Protein AF-0000000079173827 (afdb_homodimer)

Sequence (294 aa):
MGKKLAVVGPWGNNSDGENWSFKAEGKITKIFISHGDIIDSIGFASQDDDGNLLHSNRFGGYGGDPSEVNIDLDVEELNGISGTIGYFDSQMVVTSLSFSTDVNKFGPFGRENGTHFSLPISKGSFAGFYGRSGDYLHAIGVYIKPAMGKKLAVVGPWGNNSDGENWSFKAEGKITKIFISHGDIIDSIGFASQDDDGNLLHSNRFGGYGGDPSEVNIDLDVEELNGISGTIGYFDSQMVVTSLSFSTDVNKFGPFGRENGTHFSLPISKGSFAGFYGRSGDYLHAIGVYIKPA

Secondary structure (DSSP, 8-state):
-----EEEEEEE-SSSSEEEEEE-SSEEEEEEEEESSSEEEEEEEEE-TT--EEEPPPEE-S-SEEEEEE--TTT--EEEEEEEEEEETTEEEEEEEEEEESS-EEEEEE---SEEEEEEEEESEEEEEEEEESSSEEEEEEEEE--/-----EEEEEEE-SSSSEEEEEE-SSEEEEEEEEESSSEEEEEEEEE-TT--EEEPPPEE-S-SEEEEEE--TTT--EEEEEEEEEEETTEEEEEEEEEEESS-EEEEEE---SEEEEEEEEESEEEEEEEEESSSEEEEEEEEE--

pLDDT: mean 96.54, std 7.37, range [33.47, 98.94]

Radius of gyration: 19.17 Å; Cα contacts (8 Å, |Δi|>4): 930; chains: 2; bounding box: 44×50×39 Å

Structure (mmCIF, N/CA/C/O backbone):
data_AF-0000000079173827-model_v1
#
loop_
_entity.id
_entity.type
_entity.pdbx_description
1 polymer 'Jacalin-type lectin domain-containing protein'
#
loop_
_atom_site.group_PDB
_atom_site.id
_atom_site.type_symbol
_atom_site.label_atom_id
_atom_site.label_alt_id
_atom_site.label_comp_id
_atom_site.label_asym_id
_atom_site.label_entity_id
_atom_site.label_seq_id
_atom_site.pdbx_PDB_ins_code
_atom_site.Cartn_x
_atom_site.Cartn_y
_atom_site.Cartn_z
_atom_site.occupancy
_atom_site.B_iso_or_equiv
_atom_site.auth_seq_id
_atom_site.auth_comp_id
_atom_site.auth_asym_id
_atom_site.auth_atom_id
_atom_site.pdbx_PDB_model_num
ATOM 1 N N . MET A 1 1 ? -25.422 6 3.707 1 33.75 1 MET A N 1
ATOM 2 C CA . MET A 1 1 ? -24.719 4.848 4.254 1 33.75 1 MET A CA 1
ATOM 3 C C . MET A 1 1 ? -23.203 5.027 4.133 1 33.75 1 MET A C 1
ATOM 5 O O . MET A 1 1 ? -22.703 5.418 3.074 1 33.75 1 MET A O 1
ATOM 9 N N . GLY A 1 2 ? -22.453 5.332 5.156 1 47.59 2 GLY A N 1
ATOM 10 C CA . GLY A 1 2 ? -21.125 5.934 5.109 1 47.59 2 GLY A CA 1
ATOM 11 C C . GLY A 1 2 ? -20.172 5.199 4.191 1 47.59 2 GLY A C 1
ATOM 12 O O . GLY A 1 2 ? -20.234 3.975 4.062 1 47.59 2 GLY A O 1
ATOM 13 N N . LYS A 1 3 ? -19.578 5.645 3.234 1 66.19 3 LYS A N 1
ATOM 14 C CA . LYS A 1 3 ? -18.75 5.055 2.178 1 66.19 3 LYS A CA 1
ATOM 15 C C . LYS A 1 3 ? -17.656 4.168 2.762 1 66.19 3 LYS A C 1
ATOM 17 O O . LYS A 1 3 ? -16.922 4.59 3.664 1 66.19 3 LYS A O 1
ATOM 22 N N . LYS A 1 4 ? -17.703 2.848 2.566 1 90.44 4 LYS A N 1
ATOM 23 C CA . LYS A 1 4 ? -16.719 1.89 3.055 1 90.44 4 LYS A CA 1
ATOM 24 C C . LYS A 1 4 ? -15.336 2.184 2.479 1 90.44 4 LYS A C 1
ATOM 26 O O . LYS A 1 4 ? -15.203 2.451 1.282 1 90.44 4 LYS A O 1
ATOM 31 N N . LEU A 1 5 ? -14.352 2.486 3.359 1 96.94 5 LEU A N 1
ATOM 32 C CA . LEU A 1 5 ? -12.977 2.783 2.965 1 96.94 5 LEU A CA 1
ATOM 33 C C . LEU A 1 5 ? -12.039 1.659 3.389 1 96.94 5 LEU A C 1
ATOM 35 O O . LEU A 1 5 ? -12.312 0.946 4.355 1 96.94 5 LEU A O 1
ATOM 39 N N . ALA A 1 6 ? -11.078 1.425 2.633 1 97.62 6 ALA A N 1
ATOM 40 C CA . ALA A 1 6 ? -9.93 0.662 3.117 1 97.62 6 ALA A CA 1
ATOM 41 C C . ALA A 1 6 ? -8.906 1.575 3.797 1 97.62 6 ALA A C 1
ATOM 43 O O . ALA A 1 6 ? -8.664 2.693 3.338 1 97.62 6 ALA A O 1
ATOM 44 N N . VAL A 1 7 ? -8.344 1.09 4.852 1 98.44 7 VAL A N 1
ATOM 45 C CA . VAL A 1 7 ? -7.332 1.845 5.582 1 98.44 7 VAL A CA 1
ATOM 46 C C . VAL A 1 7 ? -5.992 1.111 5.516 1 98.44 7 VAL A C 1
ATOM 48 O O . VAL A 1 7 ? -5.875 -0.021 5.988 1 98.44 7 VAL A O 1
ATOM 51 N N . VAL A 1 8 ? -5.02 1.775 4.906 1 98.38 8 VAL A N 1
ATOM 52 C CA . VAL A 1 8 ? -3.713 1.166 4.688 1 98.38 8 VAL A CA 1
ATOM 53 C C . VAL A 1 8 ? -2.643 1.956 5.438 1 98.38 8 VAL A C 1
ATOM 55 O O . VAL A 1 8 ? -2.758 3.174 5.594 1 98.38 8 VAL A O 1
ATOM 58 N N . GLY A 1 9 ? -1.532 1.276 5.734 1 97.81 9 GLY A N 1
ATOM 59 C CA . GLY A 1 9 ? -0.569 1.88 6.641 1 97.81 9 GLY A CA 1
ATOM 60 C C . GLY A 1 9 ? -0.949 1.727 8.102 1 97.81 9 GLY A C 1
ATOM 61 O O . GLY A 1 9 ? -1.71 0.826 8.461 1 97.81 9 GLY A O 1
ATOM 62 N N . PRO A 1 10 ? -0.511 2.592 8.906 1 98 10 PRO A N 1
ATOM 63 C CA . PRO A 1 10 ? 0.448 3.66 8.625 1 98 10 PRO A CA 1
ATOM 64 C C . PRO A 1 10 ? 1.883 3.15 8.508 1 98 10 PRO A C 1
ATOM 66 O O . PRO A 1 10 ? 2.188 2.045 8.961 1 98 10 PRO A O 1
ATOM 69 N N . TRP A 1 11 ? 2.666 3.762 7.781 1 98.44 11 TRP A N 1
ATOM 70 C CA . TRP A 1 11 ? 4.117 3.605 7.836 1 98.44 11 TRP A CA 1
ATOM 71 C C . TRP A 1 11 ? 4.73 4.57 8.844 1 98.44 11 TRP A C 1
ATOM 73 O O . TRP A 1 11 ? 4.336 5.738 8.914 1 98.44 11 TRP A O 1
ATOM 83 N N . GLY A 1 12 ? 5.641 4.113 9.562 1 97.06 12 GLY A N 1
ATOM 84 C CA . GLY A 1 12 ? 6.281 4.949 10.562 1 97.06 12 GLY A CA 1
ATOM 85 C C . GLY A 1 12 ? 6.105 4.43 11.977 1 97.06 12 GLY A C 1
ATOM 86 O O . GLY A 1 12 ? 6.059 3.217 12.195 1 97.06 12 GLY A O 1
ATOM 87 N N . ASN A 1 13 ? 6.098 5.352 12.898 1 92.44 13 ASN A N 1
ATOM 88 C CA . ASN A 1 13 ? 6.043 4.992 14.312 1 92.44 13 ASN A CA 1
ATOM 89 C C . ASN A 1 13 ? 4.617 5.047 14.852 1 92.44 13 ASN A C 1
ATOM 91 O O . ASN A 1 13 ? 3.83 5.906 14.453 1 92.44 13 ASN A O 1
ATOM 95 N N . ASN A 1 14 ? 4.312 4.121 15.766 1 88.62 14 ASN A N 1
ATOM 96 C CA . ASN A 1 14 ? 2.961 4.047 16.312 1 88.62 14 ASN A CA 1
ATOM 97 C C . ASN A 1 14 ? 2.928 4.473 17.781 1 88.62 14 ASN A C 1
ATOM 99 O O . ASN A 1 14 ? 1.898 4.344 18.453 1 88.62 14 ASN A O 1
ATOM 103 N N . SER A 1 15 ? 4.023 4.934 18.188 1 91.5 15 SER A N 1
ATOM 104 C CA . SER A 1 15 ? 4.066 5.203 19.625 1 91.5 15 SER A CA 1
ATOM 105 C C . SER A 1 15 ? 4.25 6.691 19.906 1 91.5 15 SER A C 1
ATOM 107 O O . SER A 1 15 ? 3.785 7.199 20.922 1 91.5 15 SER A O 1
ATOM 109 N N . ASP A 1 16 ? 4.902 7.383 19.047 1 92.19 16 ASP A N 1
ATOM 110 C CA . ASP A 1 16 ? 5.184 8.797 19.281 1 92.19 16 ASP A CA 1
ATOM 111 C C . ASP A 1 16 ? 4.113 9.68 18.641 1 92.19 16 ASP A C 1
ATOM 113 O O . ASP A 1 16 ? 3.453 9.273 17.688 1 92.19 16 ASP A O 1
ATOM 117 N N . GLY A 1 17 ? 3.963 10.859 19.234 1 96.44 17 GLY A N 1
ATOM 118 C CA . GLY A 1 17 ? 3.064 11.852 18.672 1 96.44 17 GLY A CA 1
ATOM 119 C C . GLY A 1 17 ? 1.599 11.523 18.891 1 96.44 17 GLY A C 1
ATOM 120 O O . GLY A 1 17 ? 1.268 10.602 19.641 1 96.44 17 GLY A O 1
ATOM 121 N N . GLU A 1 18 ? 0.711 12.305 18.375 1 98 18 GLU A N 1
ATOM 122 C CA . GLU A 1 18 ? -0.737 12.156 18.484 1 98 18 GLU A CA 1
ATOM 123 C C . GLU A 1 18 ? -1.354 11.711 17.172 1 98 18 GLU A C 1
ATOM 125 O O . GLU A 1 18 ? -0.87 12.078 16.094 1 98 18 GLU A O 1
ATOM 130 N N . ASN A 1 19 ? -2.445 10.969 17.312 1 98.56 19 ASN A N 1
ATOM 131 C CA . ASN A 1 19 ? -3.174 10.531 16.125 1 98.56 19 ASN A CA 1
ATOM 132 C C . ASN A 1 19 ? -3.818 11.711 15.391 1 98.56 19 ASN A C 1
ATOM 134 O O . ASN A 1 19 ? -4.285 12.656 16.031 1 98.56 19 ASN A O 1
ATOM 138 N N . TRP A 1 20 ? -3.832 11.68 14.125 1 98.62 20 TRP A N 1
ATOM 139 C CA . TRP A 1 20 ? -4.586 12.617 13.305 1 98.62 20 TRP A CA 1
ATOM 140 C C . TRP A 1 20 ? -5.211 11.922 12.102 1 98.62 20 TRP A C 1
ATOM 142 O O . TRP A 1 20 ? -4.789 10.82 11.727 1 98.62 20 TRP A O 1
ATOM 152 N N . SER A 1 21 ? -6.223 12.461 11.5 1 98.56 21 SER A N 1
ATOM 153 C CA . SER A 1 21 ? -6.84 11.969 10.273 1 98.56 21 SER A CA 1
ATOM 154 C C . SER A 1 21 ? -7.473 13.102 9.477 1 98.56 21 SER A C 1
ATOM 156 O O . SER A 1 21 ? -7.914 14.102 10.047 1 98.56 21 SER A O 1
ATOM 158 N N . PHE A 1 22 ? -7.383 12.984 8.297 1 98.75 22 PHE A N 1
ATOM 159 C CA . PHE A 1 22 ? -8.055 13.828 7.312 1 98.75 22 PHE A CA 1
ATOM 160 C C . PHE A 1 22 ? -8.812 12.977 6.297 1 98.75 22 PHE A C 1
ATOM 162 O O . PHE A 1 22 ? -8.203 12.25 5.512 1 98.75 22 PHE A O 1
ATOM 169 N N . LYS A 1 23 ? -10.07 12.977 6.309 1 98 23 LYS A N 1
ATOM 170 C CA . LYS A 1 23 ? -10.922 12.352 5.301 1 98 23 LYS A CA 1
ATOM 171 C C . LYS A 1 23 ? -11.445 13.391 4.312 1 98 23 LYS A C 1
ATOM 173 O O . LYS A 1 23 ? -12.156 14.32 4.699 1 98 23 LYS A O 1
ATOM 178 N N . ALA A 1 24 ? -11.141 13.227 3.127 1 97.5 24 ALA A N 1
ATOM 179 C CA . ALA A 1 24 ? -11.5 14.188 2.088 1 97.5 24 ALA A CA 1
ATOM 180 C C . ALA A 1 24 ? -12.992 14.156 1.802 1 97.5 24 ALA A C 1
ATOM 182 O O . ALA A 1 24 ? -13.609 13.086 1.812 1 97.5 24 ALA A O 1
ATOM 183 N N . GLU A 1 25 ? -13.539 15.289 1.64 1 94.62 25 GLU A N 1
ATOM 184 C CA . GLU A 1 25 ? -14.844 15.398 0.985 1 94.62 25 GLU A CA 1
ATOM 185 C C . GLU A 1 25 ? -14.688 15.695 -0.504 1 94.62 25 GLU A C 1
ATOM 187 O O . GLU A 1 25 ? -14.352 16.812 -0.889 1 94.62 25 GLU A O 1
ATOM 192 N N . GLY A 1 26 ? -14.742 14.648 -1.347 1 95.75 26 GLY A N 1
ATOM 193 C CA . GLY A 1 26 ? -14.406 14.766 -2.758 1 95.75 26 GLY A CA 1
ATOM 194 C C . GLY A 1 26 ? -12.977 14.375 -3.068 1 95.75 26 GLY A C 1
ATOM 195 O O . GLY A 1 26 ? -12.469 13.375 -2.553 1 95.75 26 GLY A O 1
ATOM 196 N N . LYS A 1 27 ? -12.336 15.203 -3.912 1 97.31 27 LYS A N 1
ATOM 197 C CA . LYS A 1 27 ? -10.984 14.867 -4.352 1 97.31 27 LYS A CA 1
ATOM 198 C C . LYS A 1 27 ? -9.945 15.75 -3.654 1 97.31 27 LYS A C 1
ATOM 200 O O . LYS A 1 27 ? -10.188 16.938 -3.418 1 97.31 27 LYS A O 1
ATOM 205 N N . ILE A 1 28 ? -8.852 15.18 -3.311 1 98.19 28 ILE A N 1
ATOM 206 C CA . ILE A 1 28 ? -7.734 15.938 -2.748 1 98.19 28 ILE A CA 1
ATOM 207 C C . ILE A 1 28 ? -7.148 16.859 -3.814 1 98.19 28 ILE A C 1
ATOM 209 O O . ILE A 1 28 ? -6.812 16.406 -4.914 1 98.19 28 ILE A O 1
ATOM 213 N N . THR A 1 29 ? -7.027 18.109 -3.533 1 98.12 29 THR A N 1
ATOM 214 C CA . THR A 1 29 ? -6.594 19.078 -4.527 1 98.12 29 THR A CA 1
ATOM 215 C C . THR A 1 29 ? -5.242 19.672 -4.148 1 98.12 29 THR A C 1
ATOM 217 O O . THR A 1 29 ? -4.527 20.203 -5.004 1 98.12 29 THR A O 1
ATOM 220 N N . LYS A 1 30 ? -4.914 19.656 -2.84 1 98.56 30 LYS A N 1
ATOM 221 C CA . LYS A 1 30 ? -3.656 20.234 -2.389 1 98.56 30 LYS A CA 1
ATOM 222 C C . LYS A 1 30 ? -3.059 19.438 -1.236 1 98.56 30 LYS A C 1
ATOM 224 O O . LYS A 1 30 ? -3.789 18.922 -0.39 1 98.56 30 LYS A O 1
ATOM 229 N N . ILE A 1 31 ? -1.801 19.359 -1.2 1 98.88 31 ILE A N 1
ATOM 230 C CA . ILE A 1 31 ? -1.023 18.859 -0.072 1 98.88 31 ILE A CA 1
ATOM 231 C C . ILE A 1 31 ? 0.015 19.906 0.342 1 98.88 31 ILE A C 1
ATOM 233 O O . ILE A 1 31 ? 0.797 20.375 -0.487 1 98.88 31 ILE A O 1
ATOM 237 N N . PHE A 1 32 ? -0.069 20.281 1.576 1 98.88 32 PHE A N 1
ATOM 238 C CA . PHE A 1 32 ? 0.903 21.188 2.166 1 98.88 32 PHE A CA 1
ATOM 239 C C . PHE A 1 32 ? 1.964 20.422 2.945 1 98.88 32 PHE A C 1
ATOM 241 O O . PHE A 1 32 ? 1.639 19.578 3.777 1 98.88 32 PHE A O 1
ATOM 248 N N . ILE A 1 33 ? 3.184 20.75 2.674 1 98.94 33 ILE A N 1
ATOM 249 C CA . ILE A 1 33 ? 4.242 19.984 3.326 1 98.94 33 ILE A CA 1
ATOM 250 C C . ILE A 1 33 ? 5.332 20.922 3.822 1 98.94 33 ILE A C 1
ATOM 252 O O . ILE A 1 33 ? 5.836 21.75 3.062 1 98.94 33 ILE A O 1
ATOM 256 N N . SER A 1 34 ? 5.641 20.906 5.055 1 98.94 34 SER A N 1
ATOM 257 C CA . SER A 1 34 ? 6.82 21.562 5.602 1 98.94 34 SER A CA 1
ATOM 258 C C . SER A 1 34 ? 7.957 20.578 5.832 1 98.94 34 SER A C 1
ATOM 260 O O . SER A 1 34 ? 7.773 19.547 6.484 1 98.94 34 SER A O 1
ATOM 262 N N . HIS A 1 35 ? 9.094 20.922 5.27 1 98.94 35 HIS A N 1
ATOM 263 C CA . HIS A 1 35 ? 10.109 19.875 5.262 1 98.94 35 HIS A CA 1
ATOM 264 C C . HIS A 1 35 ? 11.516 20.484 5.246 1 98.94 35 HIS A C 1
ATOM 266 O O . HIS A 1 35 ? 11.688 21.656 4.91 1 98.94 35 HIS A O 1
ATOM 272 N N . GLY A 1 36 ? 12.492 19.828 5.621 1 98.5 36 GLY A N 1
ATOM 273 C CA . GLY A 1 36 ? 13.938 19.953 5.508 1 98.5 36 GLY A CA 1
ATOM 274 C C . GLY A 1 36 ? 14.625 18.609 5.309 1 98.5 36 GLY A C 1
ATOM 275 O O . GLY A 1 36 ? 14.469 17.969 4.27 1 98.5 36 GLY A O 1
ATOM 276 N N . ASP A 1 37 ? 15.305 18.141 6.434 1 98.19 37 ASP A N 1
ATOM 277 C CA . ASP A 1 37 ? 15.883 16.797 6.387 1 98.19 37 ASP A CA 1
ATOM 278 C C . ASP A 1 37 ? 14.805 15.727 6.598 1 98.19 37 ASP A C 1
ATOM 280 O O . ASP A 1 37 ? 15.016 14.555 6.273 1 98.19 37 ASP A O 1
ATOM 284 N N . ILE A 1 38 ? 13.734 16.156 7.195 1 98.81 38 ILE A N 1
ATOM 285 C CA . ILE A 1 38 ? 12.586 15.297 7.488 1 98.81 38 ILE A CA 1
ATOM 286 C C . ILE A 1 38 ? 11.289 16.047 7.168 1 98.81 38 ILE A C 1
ATOM 288 O O . ILE A 1 38 ? 11.32 17.188 6.711 1 98.81 38 ILE A O 1
ATOM 292 N N . ILE A 1 39 ? 10.164 15.422 7.305 1 98.94 39 ILE A N 1
ATOM 293 C CA . ILE A 1 39 ? 8.859 16.062 7.176 1 98.94 39 ILE A CA 1
ATOM 294 C C . ILE A 1 39 ? 8.43 16.625 8.531 1 98.94 39 ILE A C 1
ATOM 296 O O . ILE A 1 39 ? 8.219 15.883 9.484 1 98.94 39 ILE A O 1
ATOM 300 N N . ASP A 1 40 ? 8.328 17.906 8.547 1 98.94 40 ASP A N 1
ATOM 301 C CA . ASP A 1 40 ? 7.938 18.562 9.797 1 98.94 40 ASP A CA 1
ATOM 302 C C . ASP A 1 40 ? 6.422 18.531 9.984 1 98.94 40 ASP A C 1
ATOM 304 O O . ASP A 1 40 ? 5.934 18.328 11.094 1 98.94 40 ASP A O 1
ATOM 308 N N . SER A 1 41 ? 5.719 18.75 8.922 1 98.94 41 SER A N 1
ATOM 309 C CA . SER A 1 41 ? 4.262 18.766 9.016 1 98.94 41 SER A CA 1
ATOM 310 C C . SER A 1 41 ? 3.617 18.594 7.645 1 98.94 41 SER A C 1
ATOM 312 O O . SER A 1 41 ? 4.273 18.766 6.617 1 98.94 41 SER A O 1
ATOM 314 N N . ILE A 1 42 ? 2.354 18.266 7.648 1 98.94 42 ILE A N 1
ATOM 315 C CA . ILE A 1 42 ? 1.585 18.062 6.426 1 98.94 42 ILE A CA 1
ATOM 316 C C . ILE A 1 42 ? 0.16 18.578 6.621 1 98.94 42 ILE A C 1
ATOM 318 O O . ILE A 1 42 ? -0.331 18.656 7.75 1 98.94 42 ILE A O 1
ATOM 322 N N . GLY A 1 43 ? -0.45 19.016 5.617 1 98.88 43 GLY A N 1
ATOM 323 C CA . GLY A 1 43 ? -1.849 19.406 5.543 1 98.88 43 GLY A CA 1
ATOM 324 C C . GLY A 1 43 ? -2.467 19.172 4.18 1 98.88 43 GLY A C 1
ATOM 325 O O . GLY A 1 43 ? -1.756 18.891 3.211 1 98.88 43 GLY A O 1
ATOM 326 N N . PHE A 1 44 ? -3.809 19.25 4.141 1 98.88 44 PHE A N 1
ATOM 327 C CA . PHE A 1 44 ? -4.484 18.844 2.914 1 98.88 44 PHE A CA 1
ATOM 328 C C . PHE A 1 44 ? -5.645 19.781 2.602 1 98.88 44 PHE A C 1
ATOM 330 O O . PHE A 1 44 ? -6.203 20.422 3.502 1 98.88 44 PHE A O 1
ATOM 337 N N . ALA A 1 45 ? -5.992 19.828 1.397 1 98.69 45 ALA A N 1
ATOM 338 C CA . ALA A 1 45 ? -7.262 20.391 0.943 1 98.69 45 ALA A CA 1
ATOM 339 C C . ALA A 1 45 ? -7.941 19.469 -0.062 1 98.69 45 ALA A C 1
ATOM 341 O O . ALA A 1 45 ? -7.27 18.781 -0.832 1 98.69 45 ALA A O 1
ATOM 342 N N . SER A 1 46 ? -9.258 19.438 -0.005 1 98.44 46 SER A N 1
ATOM 343 C CA . SER A 1 46 ? -10.07 18.672 -0.947 1 98.44 46 SER A CA 1
ATOM 344 C C . SER A 1 46 ? -11.242 19.484 -1.468 1 98.44 46 SER A C 1
ATOM 346 O O . SER A 1 46 ? -11.586 20.531 -0.895 1 98.44 46 SER A O 1
ATOM 348 N N . GLN A 1 47 ? -11.75 19.094 -2.561 1 98 47 GLN A N 1
ATOM 349 C CA . GLN A 1 47 ? -12.898 19.75 -3.186 1 98 47 GLN A CA 1
ATOM 350 C C . GLN A 1 47 ? -13.977 18.734 -3.553 1 98 47 GLN A C 1
ATOM 352 O O . GLN A 1 47 ? -13.68 17.688 -4.141 1 98 47 GLN A O 1
ATOM 357 N N . ASP A 1 48 ? -15.188 19.016 -3.168 1 96.06 48 ASP A N 1
ATOM 358 C CA . ASP A 1 48 ? -16.266 18.094 -3.518 1 96.06 48 ASP A CA 1
ATOM 359 C C . ASP A 1 48 ? -16.875 18.438 -4.879 1 96.06 48 ASP A C 1
ATOM 361 O O . ASP A 1 48 ? -16.391 19.359 -5.555 1 96.06 48 ASP A O 1
ATOM 365 N N . ASP A 1 49 ? -17.828 17.672 -5.262 1 93.12 49 ASP A N 1
ATOM 366 C CA . ASP A 1 49 ? -18.406 17.812 -6.598 1 93.12 49 ASP A CA 1
ATOM 367 C C . ASP A 1 49 ? -19.078 19.172 -6.777 1 93.12 49 ASP A C 1
ATOM 369 O O . ASP A 1 49 ? -19.219 19.656 -7.902 1 93.12 49 ASP A O 1
ATOM 373 N N . ASP A 1 50 ? -19.469 19.781 -5.695 1 95.69 50 ASP A N 1
ATOM 374 C CA . ASP A 1 50 ? -20.141 21.078 -5.746 1 95.69 50 ASP A CA 1
ATOM 375 C C . ASP A 1 50 ? -19.141 22.219 -5.719 1 95.69 50 ASP A C 1
ATOM 377 O O . ASP A 1 50 ? -19.516 23.391 -5.742 1 95.69 50 ASP A O 1
ATOM 381 N N . GLY A 1 51 ? -17.891 21.906 -5.629 1 94.81 51 GLY A N 1
ATOM 382 C CA . GLY A 1 51 ? -16.844 22.906 -5.641 1 94.81 51 GLY A CA 1
ATOM 383 C C . GLY A 1 51 ? -16.469 23.391 -4.25 1 94.81 51 GLY A C 1
ATOM 384 O O . GLY A 1 51 ? -15.625 24.281 -4.105 1 94.81 51 GLY A O 1
ATOM 385 N N . ASN A 1 52 ? -17.109 22.781 -3.236 1 97.31 52 ASN A N 1
ATOM 386 C CA . ASN A 1 52 ? -16.781 23.172 -1.866 1 97.31 52 ASN A CA 1
ATOM 387 C C . ASN A 1 52 ? -15.414 22.656 -1.442 1 97.31 52 ASN A C 1
ATOM 389 O O . ASN A 1 52 ? -15.062 21.5 -1.719 1 97.31 52 ASN A O 1
ATOM 393 N N . LEU A 1 53 ? -14.719 23.562 -0.771 1 97.19 53 LEU A N 1
ATOM 394 C CA . LEU A 1 53 ? -13.367 23.234 -0.333 1 97.19 53 LEU A CA 1
ATOM 395 C C . LEU A 1 53 ? -13.359 22.828 1.137 1 97.19 53 LEU A C 1
ATOM 397 O O . LEU A 1 53 ? -14.07 23.406 1.952 1 97.19 53 LEU A O 1
ATOM 401 N N . LEU A 1 54 ? -12.617 21.766 1.448 1 98 54 LEU A N 1
ATOM 402 C CA . LEU A 1 54 ? -12.305 21.359 2.816 1 98 54 LEU A CA 1
ATOM 403 C C . LEU A 1 54 ? -10.805 21.406 3.07 1 98 54 LEU A C 1
ATOM 405 O O . LEU A 1 54 ? -10.023 20.828 2.312 1 98 54 LEU A O 1
ATOM 409 N N . HIS A 1 55 ? -10.359 22.156 4.102 1 98.19 55 HIS A N 1
ATOM 410 C CA . HIS A 1 55 ? -8.961 22.234 4.504 1 98.19 55 HIS A CA 1
ATOM 411 C C . HIS A 1 55 ? -8.727 21.5 5.816 1 98.19 55 HIS A C 1
ATOM 413 O O . HIS A 1 55 ? -9.547 21.578 6.738 1 98.19 55 HIS A O 1
ATOM 419 N N . SER A 1 56 ? -7.633 20.828 5.863 1 98.5 56 SER A N 1
ATOM 420 C CA . SER A 1 56 ? -7.27 20.203 7.133 1 98.5 56 SER A CA 1
ATOM 421 C C . SER A 1 56 ? -6.484 21.172 8.016 1 98.5 56 SER A C 1
ATOM 423 O O . SER A 1 56 ? -6.07 22.25 7.555 1 98.5 56 SER A O 1
ATOM 425 N N . ASN A 1 57 ? -6.332 20.766 9.273 1 97.94 57 ASN A N 1
ATOM 426 C CA . ASN A 1 57 ? -5.297 21.375 10.094 1 97.94 57 ASN A CA 1
ATOM 427 C C . ASN A 1 57 ? -3.898 21.016 9.602 1 97.94 57 ASN A C 1
ATOM 429 O O . ASN A 1 57 ? -3.75 20.219 8.672 1 97.94 57 ASN A O 1
ATOM 433 N N . ARG A 1 58 ? -2.939 21.719 10.133 1 98.75 58 ARG A N 1
ATOM 434 C CA . ARG A 1 58 ? -1.557 21.266 10.039 1 98.75 58 ARG A CA 1
ATOM 435 C C . ARG A 1 58 ? -1.286 20.125 11.008 1 98.75 58 ARG A C 1
ATOM 437 O O . ARG A 1 58 ? -1.589 20.219 12.195 1 98.75 58 ARG A O 1
ATOM 444 N N . PHE A 1 59 ? -0.783 19.031 10.516 1 98.88 59 PHE A N 1
ATOM 445 C CA . PHE A 1 59 ? -0.375 17.922 11.359 1 98.88 59 PHE A CA 1
ATOM 446 C C . PHE A 1 59 ? 1.143 17.859 11.477 1 98.88 59 PHE A C 1
ATOM 448 O O . PHE A 1 59 ? 1.829 17.469 10.531 1 98.88 59 PHE A O 1
ATOM 455 N N . GLY A 1 60 ? 1.59 18.141 12.641 1 98.69 60 GLY A N 1
ATOM 456 C CA . GLY A 1 60 ? 3.025 18.203 12.859 1 98.69 60 GLY A CA 1
ATOM 457 C C . GLY A 1 60 ? 3.5 19.562 13.336 1 98.69 60 GLY A C 1
ATOM 458 O O . GLY A 1 60 ? 2.697 20.391 13.789 1 98.69 60 GLY A O 1
ATOM 459 N N . GLY A 1 61 ? 4.84 19.797 13.297 1 98.25 61 GLY A N 1
ATOM 460 C CA . GLY A 1 61 ? 5.438 20.984 13.891 1 98.25 61 GLY A CA 1
ATOM 461 C C . GLY A 1 61 ? 5.582 22.141 12.914 1 98.25 61 GLY A C 1
ATOM 462 O O . GLY A 1 61 ? 5.055 22.078 11.805 1 98.25 61 GLY A O 1
ATOM 463 N N . TYR A 1 62 ? 6.238 23.156 13.297 1 98.25 62 TYR A N 1
ATOM 464 C CA . TYR A 1 62 ? 6.32 24.406 12.547 1 98.25 62 TYR A CA 1
ATOM 465 C C . TYR A 1 62 ? 7.695 24.562 11.906 1 98.25 62 TYR A C 1
ATOM 467 O O . TYR A 1 62 ? 8.039 25.641 11.422 1 98.25 62 TYR A O 1
ATOM 475 N N . GLY A 1 63 ? 8.43 23.484 11.969 1 98.44 63 GLY A N 1
ATOM 476 C CA . GLY A 1 63 ? 9.742 23.547 11.359 1 98.44 63 GLY A CA 1
ATOM 477 C C . GLY A 1 63 ? 9.711 23.375 9.852 1 98.44 63 GLY A C 1
ATOM 478 O O . GLY A 1 63 ? 8.641 23.172 9.266 1 98.44 63 GLY A O 1
ATOM 479 N N . GLY A 1 64 ? 10.867 23.516 9.195 1 98.62 64 GLY A N 1
ATOM 480 C CA . GLY A 1 64 ? 11.039 23.25 7.777 1 98.62 64 GLY A CA 1
ATOM 481 C C . GLY A 1 64 ? 10.523 24.359 6.887 1 98.62 64 GLY A C 1
ATOM 482 O O . GLY A 1 64 ? 9.961 25.344 7.371 1 98.62 64 GLY A O 1
ATOM 483 N N . ASP A 1 65 ? 10.719 24.172 5.633 1 98.69 65 ASP A N 1
ATOM 484 C CA . ASP A 1 65 ? 10.258 25.094 4.609 1 98.69 65 ASP A CA 1
ATOM 485 C C . ASP A 1 65 ? 8.961 24.609 3.969 1 98.69 65 ASP A C 1
ATOM 487 O O . ASP A 1 65 ? 8.82 23.422 3.664 1 98.69 65 ASP A O 1
ATOM 491 N N . PRO A 1 66 ? 8.078 25.531 3.729 1 98.62 66 PRO A N 1
ATOM 492 C CA . PRO A 1 66 ? 6.785 25.125 3.162 1 98.62 66 PRO A CA 1
ATOM 493 C C . PRO A 1 66 ? 6.859 24.844 1.665 1 98.62 66 PRO A C 1
ATOM 495 O O . PRO A 1 66 ? 7.586 25.516 0.937 1 98.62 66 PRO A O 1
ATOM 498 N N . SER A 1 67 ? 6.25 23.781 1.212 1 98.75 67 SER A N 1
ATOM 499 C CA . SER A 1 67 ? 5.98 23.422 -0.175 1 98.75 67 SER A CA 1
ATOM 500 C C . SER A 1 67 ? 4.52 23.016 -0.367 1 98.75 67 SER A C 1
ATOM 502 O O . SER A 1 67 ? 3.83 22.688 0.598 1 98.75 67 SER A O 1
ATOM 504 N N . GLU A 1 68 ? 4.113 23.141 -1.594 1 98.5 68 GLU A N 1
ATOM 505 C CA . GLU A 1 68 ? 2.73 22.781 -1.905 1 98.5 68 GLU A CA 1
ATOM 506 C C . GLU A 1 68 ? 2.658 21.859 -3.125 1 98.5 68 GLU A C 1
ATOM 508 O O . GLU A 1 68 ? 3.371 22.078 -4.109 1 98.5 68 GLU A O 1
ATOM 513 N N . VAL A 1 69 ? 1.903 20.859 -3.045 1 98.62 69 VAL A N 1
ATOM 514 C CA . VAL A 1 69 ? 1.495 20.047 -4.18 1 98.62 69 VAL A CA 1
ATOM 515 C C . VAL A 1 69 ? 0.104 20.469 -4.648 1 98.62 69 VAL A C 1
ATOM 517 O O . VAL A 1 69 ? -0.871 20.344 -3.904 1 98.62 69 VAL A O 1
ATOM 520 N N . ASN A 1 70 ? -0.007 20.969 -5.812 1 98.5 70 ASN A N 1
ATOM 521 C CA . ASN A 1 70 ? -1.282 21.359 -6.406 1 98.5 70 ASN A CA 1
ATOM 522 C C . ASN A 1 70 ? -1.733 20.344 -7.461 1 98.5 70 ASN A C 1
ATOM 524 O O . ASN A 1 70 ? -1.004 20.078 -8.414 1 98.5 70 ASN A O 1
ATOM 528 N N . ILE A 1 71 ? -2.885 19.828 -7.289 1 98.06 71 ILE A N 1
ATOM 529 C CA . ILE A 1 71 ? -3.436 18.844 -8.219 1 98.06 71 ILE A CA 1
ATOM 530 C C . ILE A 1 71 ? -4.57 19.484 -9.023 1 98.06 71 ILE A C 1
ATOM 532 O O . ILE A 1 71 ? -5.629 19.797 -8.477 1 98.06 71 ILE A O 1
ATOM 536 N N . ASP A 1 72 ? -4.344 19.609 -10.25 1 96.81 72 ASP A N 1
ATOM 537 C CA . ASP A 1 72 ? -5.352 20.172 -11.148 1 96.81 72 ASP A CA 1
ATOM 538 C C . ASP A 1 72 ? -6.406 19.141 -11.516 1 96.81 72 ASP A C 1
ATOM 540 O O . ASP A 1 72 ? -6.211 18.344 -12.438 1 96.81 72 ASP A O 1
ATOM 544 N N . LEU A 1 73 ? -7.551 19.219 -10.898 1 95.31 73 LEU A N 1
ATOM 545 C CA . LEU A 1 73 ? -8.57 18.172 -11 1 95.31 73 LEU A CA 1
ATOM 546 C C . LEU A 1 73 ? -9.07 18.047 -12.43 1 95.31 73 LEU A C 1
ATOM 548 O O . LEU A 1 73 ? -9.695 17.047 -12.789 1 95.31 73 LEU A O 1
ATOM 552 N N . ASP A 1 74 ? -8.82 19.047 -13.211 1 95 74 ASP A N 1
ATOM 553 C CA . ASP A 1 74 ? -9.289 19 -14.586 1 95 74 ASP A CA 1
ATOM 554 C C . ASP A 1 74 ? -8.469 18.031 -15.43 1 95 74 ASP A C 1
ATOM 556 O O . ASP A 1 74 ? -8.953 17.516 -16.438 1 95 74 ASP A O 1
ATOM 560 N N . VAL A 1 75 ? -7.184 17.719 -14.922 1 96.12 75 VAL A N 1
ATOM 561 C CA . VAL A 1 75 ? -6.32 1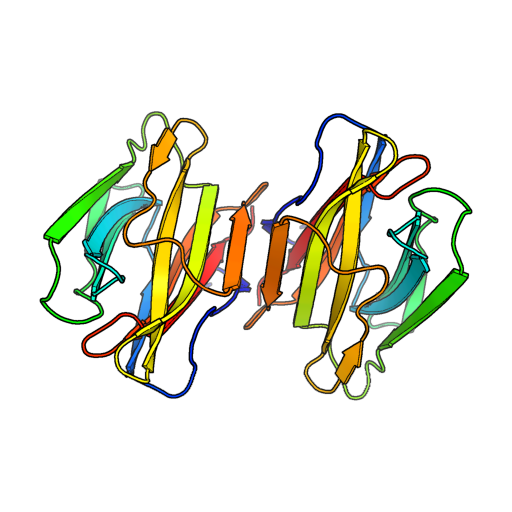7 -15.852 1 96.12 75 VAL A CA 1
ATOM 562 C C . VAL A 1 75 ? -5.621 15.859 -15.117 1 96.12 75 VAL A C 1
ATOM 564 O O . VAL A 1 75 ? -4.996 15 -15.742 1 96.12 75 VAL A O 1
ATOM 567 N N . GLU A 1 76 ? -5.648 15.93 -13.812 1 96.31 76 GLU A N 1
ATOM 568 C CA . GLU A 1 76 ? -4.895 14.859 -13.164 1 96.31 76 GLU A CA 1
ATOM 569 C C . GLU A 1 76 ? -5.586 14.398 -11.883 1 96.31 76 GLU A C 1
ATOM 571 O O . GLU A 1 76 ? -6.469 15.078 -11.367 1 96.31 76 GLU A O 1
ATOM 576 N N . GLU A 1 77 ? -5.211 13.195 -11.43 1 95.94 77 GLU A N 1
ATOM 577 C CA . GLU A 1 77 ? -5.711 12.578 -10.195 1 95.94 77 GLU A CA 1
ATOM 578 C C . GLU A 1 77 ? -4.574 11.969 -9.383 1 95.94 77 GLU A C 1
ATOM 580 O O . GLU A 1 77 ? -3.68 11.328 -9.945 1 95.94 77 GLU A O 1
ATOM 585 N N . LEU A 1 78 ? -4.629 12.281 -8.086 1 98.44 78 LEU A N 1
ATOM 586 C CA . LEU A 1 78 ? -3.664 11.664 -7.184 1 98.44 78 LEU A CA 1
ATOM 587 C C . LEU A 1 78 ? -3.75 10.148 -7.25 1 98.44 78 LEU A C 1
ATOM 589 O O . LEU A 1 78 ? -4.832 9.57 -7.102 1 98.44 78 LEU A O 1
ATOM 593 N N . ASN A 1 79 ? -2.584 9.414 -7.516 1 98.12 79 ASN A N 1
ATOM 594 C CA . ASN A 1 79 ? -2.68 7.965 -7.648 1 98.12 79 ASN A CA 1
ATOM 595 C C . ASN A 1 79 ? -1.498 7.266 -6.984 1 98.12 79 ASN A C 1
ATOM 597 O O . ASN A 1 79 ? -1.327 6.051 -7.133 1 98.12 79 ASN A O 1
ATOM 601 N N . GLY A 1 80 ? -0.653 8.055 -6.234 1 98.62 80 GLY A N 1
ATOM 602 C CA . GLY A 1 80 ? 0.458 7.383 -5.578 1 98.62 80 GLY A CA 1
ATOM 603 C C . GLY A 1 80 ? 1.08 8.211 -4.465 1 98.62 80 GLY A C 1
ATOM 604 O O . GLY A 1 80 ? 1.092 9.438 -4.531 1 98.62 80 GLY A O 1
ATOM 605 N N . ILE A 1 81 ? 1.564 7.547 -3.438 1 98.88 81 ILE A N 1
ATOM 606 C CA . ILE A 1 81 ? 2.416 8.117 -2.398 1 98.88 81 ILE A CA 1
ATOM 607 C C . ILE A 1 81 ? 3.607 7.199 -2.146 1 98.88 81 ILE A C 1
ATOM 609 O O . ILE A 1 81 ? 3.482 5.973 -2.223 1 98.88 81 ILE A O 1
ATOM 613 N N . SER A 1 82 ? 4.746 7.727 -1.908 1 98.56 82 SER A N 1
ATOM 614 C CA . SER A 1 82 ? 5.926 6.988 -1.472 1 98.56 82 SER A CA 1
ATOM 615 C C . SER A 1 82 ? 6.758 7.805 -0.485 1 98.56 82 SER A C 1
ATOM 617 O O . SER A 1 82 ? 6.559 9.016 -0.349 1 98.56 82 SER A O 1
ATOM 619 N N . GLY A 1 83 ? 7.637 7.102 0.191 1 98.5 83 GLY A N 1
ATOM 620 C CA . GLY A 1 83 ? 8.469 7.812 1.148 1 98.5 83 GLY A CA 1
ATOM 621 C C . GLY A 1 83 ? 9.43 6.906 1.893 1 98.5 83 GLY A C 1
ATOM 622 O O . GLY A 1 83 ? 9.625 5.75 1.511 1 98.5 83 GLY A O 1
ATOM 623 N N . THR A 1 84 ? 10.062 7.551 2.861 1 98.38 84 THR A N 1
ATOM 624 C CA . THR A 1 84 ? 11 6.824 3.715 1 98.38 84 THR A CA 1
ATOM 625 C C . THR A 1 84 ? 10.766 7.156 5.184 1 98.38 84 THR A C 1
ATOM 627 O O . THR A 1 84 ? 10.32 8.258 5.512 1 98.38 84 THR A O 1
ATOM 630 N N . ILE A 1 85 ? 10.984 6.195 6.047 1 98.25 85 ILE A N 1
ATOM 631 C CA . ILE A 1 85 ? 10.906 6.297 7.5 1 98.25 85 ILE A CA 1
ATOM 632 C C . ILE A 1 85 ? 12.289 6.066 8.109 1 98.25 85 ILE A C 1
ATOM 634 O O . ILE A 1 85 ? 12.969 5.094 7.766 1 98.25 85 ILE A O 1
ATOM 638 N N . GLY A 1 86 ? 12.68 6.902 8.945 1 98 86 GLY A N 1
ATOM 639 C CA . GLY A 1 86 ? 13.984 6.77 9.586 1 98 86 GLY A CA 1
ATOM 640 C C . GLY A 1 86 ? 14.094 7.559 10.875 1 98 86 GLY A C 1
ATOM 641 O O . GLY A 1 86 ? 13.133 8.188 11.312 1 98 86 GLY A O 1
ATOM 642 N N . TYR A 1 87 ? 15.281 7.473 11.492 1 97.38 87 TYR A N 1
ATOM 643 C CA . TYR A 1 87 ? 15.492 8.141 12.766 1 97.38 87 TYR A CA 1
ATOM 644 C C . TYR A 1 87 ? 15.992 9.57 12.562 1 97.38 87 TYR A C 1
ATOM 646 O O . TYR A 1 87 ? 16.828 9.82 11.688 1 97.38 87 TYR A O 1
ATOM 654 N N . PHE A 1 88 ? 15.414 10.477 13.242 1 96.69 88 PHE A N 1
ATOM 655 C CA . PHE A 1 88 ? 15.836 11.867 13.383 1 96.69 88 PHE A CA 1
ATOM 656 C C . PHE A 1 88 ? 15.688 12.336 14.828 1 96.69 88 PHE A C 1
ATOM 658 O O . PHE A 1 88 ? 14.602 12.258 15.398 1 96.69 88 PHE A O 1
ATOM 665 N N . ASP A 1 89 ? 16.844 12.789 15.461 1 93 89 ASP A N 1
ATOM 666 C CA . ASP A 1 89 ? 16.844 13.25 16.844 1 93 89 ASP A CA 1
ATOM 667 C C . ASP A 1 89 ? 16.266 12.188 17.766 1 93 89 ASP A C 1
ATOM 669 O O . ASP A 1 89 ? 15.336 12.469 18.531 1 93 89 ASP A O 1
ATOM 673 N N . SER A 1 90 ? 16.594 10.93 17.562 1 94 90 SER A N 1
ATOM 674 C CA . SER A 1 90 ? 16.281 9.773 18.375 1 94 90 SER A CA 1
ATOM 675 C C . SER A 1 90 ? 14.797 9.406 18.266 1 94 90 SER A C 1
ATOM 677 O O . SER A 1 90 ? 14.25 8.727 19.141 1 94 90 SER A O 1
ATOM 679 N N . GLN A 1 91 ? 14.172 9.938 17.266 1 95.75 91 GLN A N 1
ATOM 680 C CA . GLN A 1 91 ? 12.773 9.594 17 1 95.75 91 GLN A CA 1
ATOM 681 C C . GLN A 1 91 ? 12.602 9.023 15.594 1 95.75 91 GLN A C 1
ATOM 683 O O . GLN A 1 91 ? 13.234 9.492 14.648 1 95.75 91 GLN A O 1
ATOM 688 N N . MET A 1 92 ? 11.82 8.008 15.469 1 97.69 92 MET A N 1
ATOM 689 C CA . MET A 1 92 ? 11.422 7.516 14.148 1 97.69 92 MET A CA 1
ATOM 690 C C . MET A 1 92 ? 10.414 8.453 13.5 1 97.69 92 MET A C 1
ATOM 692 O O . MET A 1 92 ? 9.367 8.742 14.078 1 97.69 92 MET A O 1
ATOM 696 N N . VAL A 1 93 ? 10.789 8.945 12.336 1 98.56 93 VAL A N 1
ATOM 697 C CA . VAL A 1 93 ? 9.938 9.938 11.68 1 98.56 93 VAL A CA 1
ATOM 698 C C . VAL A 1 93 ? 9.867 9.656 10.18 1 98.56 93 VAL A C 1
ATOM 700 O O . VAL A 1 93 ? 10.625 8.836 9.664 1 98.56 93 VAL A O 1
ATOM 703 N N . VAL A 1 94 ? 8.867 10.227 9.57 1 98.81 94 VAL A N 1
ATOM 704 C CA . VAL A 1 94 ? 8.828 10.227 8.109 1 98.81 94 VAL A CA 1
ATOM 705 C C . VAL A 1 94 ? 9.922 11.141 7.562 1 98.81 94 VAL A C 1
ATOM 707 O O . VAL A 1 94 ? 9.883 12.359 7.77 1 98.81 94 VAL A O 1
ATOM 710 N N . THR A 1 95 ? 10.891 10.547 6.852 1 98.88 95 THR A N 1
ATOM 711 C CA . THR A 1 95 ? 12.055 11.328 6.441 1 98.88 95 THR A CA 1
ATOM 712 C C . THR A 1 95 ? 11.836 11.945 5.062 1 98.88 95 THR A C 1
ATOM 714 O O . THR A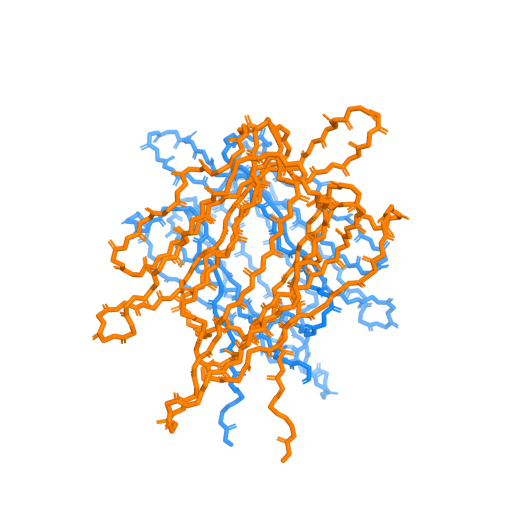 1 95 ? 12.422 12.977 4.734 1 98.88 95 THR A O 1
ATOM 717 N N . SER A 1 96 ? 10.953 11.297 4.309 1 98.88 96 SER A N 1
ATOM 718 C CA . SER A 1 96 ? 10.664 11.867 2.998 1 98.88 96 SER A CA 1
ATOM 719 C C . SER A 1 96 ? 9.281 11.445 2.508 1 98.88 96 SER A C 1
ATOM 721 O O . SER A 1 96 ? 8.742 10.43 2.945 1 98.88 96 SER A O 1
ATOM 723 N N . LEU A 1 97 ? 8.703 12.242 1.601 1 98.88 97 LEU A N 1
ATOM 724 C CA . LEU A 1 97 ? 7.445 11.93 0.931 1 98.88 97 LEU A CA 1
ATOM 725 C C . LEU A 1 97 ? 7.484 12.367 -0.53 1 98.88 97 LEU A C 1
ATOM 727 O O . LEU A 1 97 ? 8.047 13.422 -0.853 1 98.88 97 LEU A O 1
ATOM 731 N N . SER A 1 98 ? 6.914 11.594 -1.358 1 98.88 98 SER A N 1
ATOM 732 C CA . SER A 1 98 ? 6.621 11.922 -2.748 1 98.88 98 SER A CA 1
ATOM 733 C C . SER A 1 98 ? 5.18 11.57 -3.107 1 98.88 98 SER A C 1
ATOM 735 O O . SER A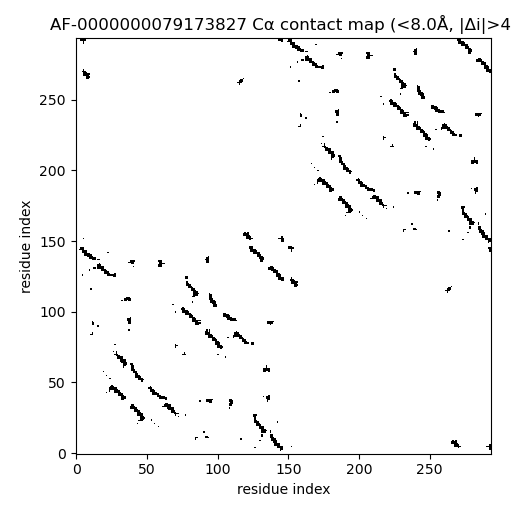 1 98 ? 4.609 10.633 -2.545 1 98.88 98 SER A O 1
ATOM 737 N N . PHE A 1 99 ? 4.645 12.336 -3.986 1 98.88 99 PHE A N 1
ATOM 738 C CA . PHE A 1 99 ? 3.291 12.102 -4.477 1 98.88 99 PHE A CA 1
ATOM 739 C C . PHE A 1 99 ? 3.27 12.047 -6 1 98.88 99 PHE A C 1
ATOM 741 O O . PHE A 1 99 ? 4.078 12.695 -6.66 1 98.88 99 PHE A O 1
ATOM 748 N N . SER A 1 100 ? 2.35 11.266 -6.477 1 98.62 100 SER A N 1
ATOM 749 C CA . SER A 1 100 ? 2.236 11.188 -7.93 1 98.62 100 SER A CA 1
ATOM 750 C C . SER A 1 100 ? 0.778 11.25 -8.375 1 98.62 100 SER A C 1
ATOM 752 O O . SER A 1 100 ? -0.124 10.898 -7.609 1 98.62 100 SER A O 1
ATOM 754 N N . THR A 1 101 ? 0.556 11.812 -9.508 1 98.38 101 THR A N 1
ATOM 755 C CA . THR A 1 101 ? -0.675 11.703 -10.281 1 98.38 101 THR A CA 1
ATOM 756 C C . THR A 1 101 ? -0.432 10.938 -11.578 1 98.38 101 THR A C 1
ATOM 758 O O . THR A 1 101 ? 0.673 10.445 -11.82 1 98.38 101 THR A O 1
ATOM 761 N N . ASP A 1 102 ? -1.496 10.797 -12.336 1 96.69 102 ASP A N 1
ATOM 762 C CA . ASP A 1 102 ? -1.343 10.133 -13.625 1 96.69 102 ASP A CA 1
ATOM 763 C C . ASP A 1 102 ? -0.597 11.031 -14.617 1 96.69 102 ASP A C 1
ATOM 765 O O . ASP A 1 102 ? -0.32 10.625 -15.742 1 96.69 102 ASP A O 1
ATOM 769 N N . VAL A 1 103 ? -0.189 12.219 -14.172 1 97.44 103 VAL A N 1
ATOM 770 C CA . VAL A 1 103 ? 0.439 13.195 -15.047 1 97.44 103 VAL A CA 1
ATOM 771 C C . VAL A 1 103 ? 1.779 13.633 -14.461 1 97.44 103 VAL A C 1
ATOM 773 O O . VAL A 1 103 ? 2.789 13.68 -15.172 1 97.44 103 VAL A O 1
ATOM 776 N N . ASN A 1 104 ? 1.837 13.883 -13.172 1 97.75 104 ASN A N 1
ATOM 777 C CA . ASN A 1 104 ? 2.992 14.523 -12.555 1 97.75 104 ASN A CA 1
ATOM 778 C C . ASN A 1 104 ? 3.504 13.719 -11.359 1 97.75 104 ASN A C 1
ATOM 780 O O . ASN A 1 104 ? 2.771 12.906 -10.789 1 97.75 104 ASN A O 1
ATOM 784 N N . LYS A 1 105 ? 4.785 13.953 -11.07 1 98.19 105 LYS A N 1
ATOM 785 C CA . LYS A 1 105 ? 5.402 13.523 -9.82 1 98.19 105 LYS A CA 1
ATOM 786 C C . LYS A 1 105 ? 5.863 14.719 -8.992 1 98.19 105 LYS A C 1
ATOM 788 O O . LYS A 1 105 ? 6.387 15.695 -9.539 1 98.19 105 LYS A O 1
ATOM 793 N N . PHE A 1 106 ? 5.637 14.664 -7.742 1 98.69 106 PHE A N 1
ATOM 794 C CA . PHE A 1 106 ? 6 15.734 -6.82 1 98.69 106 PHE A CA 1
ATOM 795 C C . PHE A 1 106 ? 6.926 15.211 -5.727 1 98.69 106 PHE A C 1
ATOM 797 O O . PHE A 1 106 ? 6.602 14.234 -5.047 1 98.69 106 PHE A O 1
ATOM 804 N N . GLY A 1 107 ? 8.062 15.984 -5.48 1 98.44 107 GLY A N 1
ATOM 805 C CA . GLY A 1 107 ? 9.039 15.562 -4.488 1 98.44 107 GLY A CA 1
ATOM 806 C C . GLY A 1 107 ? 10.289 14.953 -5.102 1 98.44 107 GLY A C 1
ATOM 807 O O . GLY A 1 107 ? 10.578 15.164 -6.281 1 98.44 107 GLY A O 1
ATOM 808 N N . PRO A 1 108 ? 10.945 14.289 -4.348 1 98.56 108 PRO A N 1
ATOM 809 C CA . PRO A 1 108 ? 10.773 14.023 -2.916 1 98.56 108 PRO A CA 1
ATOM 810 C C . PRO A 1 108 ? 10.922 15.281 -2.062 1 98.56 108 PRO A C 1
ATOM 812 O O . PRO A 1 108 ? 11.75 16.141 -2.363 1 98.56 108 PRO A O 1
ATOM 815 N N . PHE A 1 109 ? 10.031 15.422 -1.165 1 98.88 109 PHE A N 1
ATOM 816 C CA . PHE A 1 109 ? 10.18 16.344 -0.042 1 98.88 109 PHE A CA 1
ATOM 817 C C . PHE A 1 109 ? 10.906 15.664 1.116 1 98.88 109 PHE A C 1
ATOM 819 O O . PHE A 1 109 ? 10.648 14.5 1.416 1 98.88 109 PHE A O 1
ATOM 826 N N . GLY A 1 110 ? 11.789 16.422 1.834 1 98.81 110 GLY A N 1
ATOM 827 C CA . GLY A 1 110 ? 12.641 15.781 2.832 1 98.81 110 GLY A CA 1
ATOM 828 C C . GLY A 1 110 ? 13.844 15.086 2.232 1 98.81 110 GLY A C 1
ATOM 829 O O . GLY A 1 110 ? 14.164 15.281 1.057 1 98.81 110 GLY A O 1
ATOM 830 N N . ARG A 1 111 ? 14.594 14.383 3.025 1 98.19 111 ARG A N 1
ATOM 831 C CA . ARG A 1 111 ? 15.75 13.617 2.572 1 98.19 111 ARG A CA 1
ATOM 832 C C . ARG A 1 111 ? 15.461 12.117 2.611 1 98.19 111 ARG A C 1
ATOM 834 O O . ARG A 1 111 ? 15.086 11.578 3.656 1 98.19 111 ARG A O 1
ATOM 841 N N . GLU A 1 112 ? 15.586 11.445 1.455 1 97.31 112 GLU A N 1
ATOM 842 C CA . GLU A 1 112 ? 15.352 10.008 1.388 1 97.31 112 GLU A CA 1
ATOM 843 C C . GLU A 1 112 ? 16.375 9.242 2.23 1 97.31 112 GLU A C 1
ATOM 845 O O . GLU A 1 112 ? 17.547 9.148 1.862 1 97.31 112 GLU A O 1
ATOM 850 N N . ASN A 1 113 ? 15.922 8.781 3.277 1 96 113 ASN A N 1
ATOM 851 C CA . ASN A 1 113 ? 16.719 8.031 4.234 1 96 113 ASN A CA 1
ATOM 852 C C . ASN A 1 113 ? 15.859 7.066 5.051 1 96 113 ASN A C 1
ATOM 854 O O . ASN A 1 113 ? 14.773 7.43 5.508 1 96 113 ASN A O 1
ATOM 858 N N . GLY A 1 114 ? 16.344 5.805 5.18 1 95.88 114 GLY A N 1
ATOM 859 C CA . GLY A 1 114 ? 15.633 4.828 5.992 1 95.88 114 GLY A CA 1
ATOM 860 C C . GLY A 1 114 ? 14.844 3.828 5.164 1 95.88 114 GLY A C 1
ATOM 861 O O . GLY A 1 114 ? 15.266 3.455 4.066 1 95.88 114 GLY A O 1
ATOM 862 N N . THR A 1 115 ? 13.781 3.314 5.73 1 94.81 115 THR A N 1
ATOM 863 C CA . THR A 1 115 ? 13 2.25 5.113 1 94.81 115 THR A CA 1
ATOM 864 C C . THR A 1 115 ? 11.984 2.824 4.129 1 94.81 115 THR A C 1
ATOM 866 O O . THR A 1 115 ? 11.211 3.719 4.477 1 94.81 115 THR A O 1
ATOM 869 N N . HIS A 1 116 ? 11.992 2.273 2.939 1 96.69 116 HIS A N 1
ATOM 870 C CA . HIS A 1 116 ? 11.141 2.766 1.865 1 96.69 116 HIS A CA 1
ATOM 871 C C . HIS A 1 116 ? 9.742 2.154 1.949 1 96.69 116 HIS A C 1
ATOM 873 O O . HIS A 1 116 ? 9.586 1.008 2.375 1 96.69 116 HIS A O 1
ATOM 879 N N . PHE A 1 117 ? 8.781 2.971 1.577 1 97.44 117 PHE A N 1
ATOM 880 C CA . PHE A 1 117 ? 7.441 2.467 1.298 1 97.44 117 PHE A CA 1
ATOM 881 C C . PHE A 1 117 ? 6.863 3.127 0.052 1 97.44 117 PHE A C 1
ATOM 883 O O . PHE A 1 117 ? 7.309 4.203 -0.351 1 97.44 117 PHE A O 1
ATOM 890 N N . SER A 1 118 ? 5.914 2.471 -0.576 1 98 118 SER A N 1
ATOM 891 C CA . SER A 1 118 ? 5.199 3.037 -1.716 1 98 118 SER A CA 1
ATOM 892 C C . SER A 1 118 ? 3.797 2.445 -1.838 1 98 118 SER A C 1
ATOM 894 O O . SER A 1 118 ? 3.584 1.271 -1.531 1 98 118 SER A O 1
ATOM 896 N N . LEU A 1 119 ? 2.93 3.289 -2.275 1 98.38 119 LEU A N 1
ATOM 897 C CA . LEU A 1 119 ? 1.54 2.887 -2.473 1 98.38 119 LEU A CA 1
ATOM 898 C C . LEU A 1 119 ? 0.982 3.475 -3.764 1 98.38 119 LEU A C 1
ATOM 900 O O . LEU A 1 119 ? 0.369 4.543 -3.75 1 98.38 119 LEU A O 1
ATOM 904 N N . PRO A 1 120 ? 1.229 2.85 -4.875 1 98 120 PRO A N 1
ATOM 905 C CA . PRO A 1 120 ? 0.492 3.199 -6.09 1 98 120 PRO A CA 1
ATOM 906 C C . PRO A 1 120 ? -0.921 2.621 -6.109 1 98 120 PRO A C 1
ATOM 908 O O . PRO A 1 120 ? -1.121 1.456 -5.758 1 98 120 PRO A O 1
ATOM 911 N N . ILE A 1 121 ? -1.855 3.396 -6.5 1 97.88 121 ILE A N 1
ATOM 912 C CA . ILE A 1 121 ? -3.229 2.93 -6.652 1 97.88 121 ILE A CA 1
ATOM 913 C C . ILE A 1 121 ? -3.551 2.754 -8.133 1 97.88 121 ILE A C 1
ATOM 915 O O . ILE A 1 121 ? -3.467 3.709 -8.914 1 97.88 121 ILE A O 1
ATOM 919 N N . SER A 1 122 ? -3.883 1.557 -8.523 1 97 122 SER A N 1
ATOM 920 C CA . SER A 1 122 ? -4.238 1.279 -9.914 1 97 122 SER A CA 1
ATOM 921 C C . SER A 1 122 ? -5.723 1.526 -10.164 1 97 122 SER A C 1
ATOM 923 O O . SER A 1 122 ? -6.102 2.033 -11.219 1 97 122 SER A O 1
ATOM 925 N N . LYS A 1 123 ? -6.555 1.069 -9.281 1 97.12 123 LYS A N 1
ATOM 926 C CA . LYS A 1 123 ? -7.992 1.324 -9.312 1 97.12 123 LYS A CA 1
ATOM 927 C C . LYS A 1 123 ? -8.508 1.699 -7.926 1 97.12 123 LYS A C 1
ATOM 929 O O . LYS A 1 123 ? -8.203 1.028 -6.941 1 97.12 123 LYS A O 1
ATOM 934 N N . GLY A 1 124 ? -9.297 2.646 -7.766 1 96.62 124 GLY A N 1
ATOM 935 C CA . GLY A 1 124 ? -9.695 3.309 -6.535 1 96.62 124 GLY A CA 1
ATOM 936 C C . GLY A 1 124 ? -9.172 4.727 -6.426 1 96.62 124 GLY A C 1
ATOM 937 O O . GLY A 1 124 ? -8.602 5.262 -7.379 1 96.62 124 GLY A O 1
ATOM 938 N N . SER A 1 125 ? -9.438 5.375 -5.332 1 96.38 125 SER A N 1
ATOM 939 C CA . SER A 1 125 ? -8.961 6.746 -5.184 1 96.38 125 SER A CA 1
ATOM 940 C C . SER A 1 125 ? -8.562 7.039 -3.74 1 96.38 125 SER A C 1
ATOM 942 O O . SER A 1 125 ? -9.039 6.387 -2.812 1 96.38 125 SER A O 1
ATOM 944 N N . PHE A 1 126 ? -7.613 7.965 -3.613 1 98.06 126 PHE A N 1
ATOM 945 C CA . PHE A 1 126 ? -7.262 8.461 -2.287 1 98.06 126 PHE A CA 1
ATOM 946 C C . PHE A 1 126 ? -8.453 9.164 -1.641 1 98.06 126 PHE A C 1
ATOM 948 O O . PHE A 1 126 ? -9.008 10.102 -2.211 1 98.06 126 PHE A O 1
ATOM 955 N N . ALA A 1 127 ? -8.828 8.766 -0.49 1 97.56 127 ALA A N 1
ATOM 956 C CA . ALA A 1 127 ? -9.969 9.344 0.219 1 97.56 127 ALA A CA 1
ATOM 957 C C . ALA A 1 127 ? -9.508 10.133 1.442 1 97.56 127 ALA A C 1
ATOM 959 O O . ALA A 1 127 ? -10.336 10.656 2.197 1 97.56 127 ALA A O 1
ATOM 960 N N . GLY A 1 128 ? -8.25 10.188 1.7 1 98.38 128 GLY A N 1
ATOM 961 C CA . GLY A 1 128 ? -7.68 10.906 2.83 1 98.38 128 GLY A CA 1
ATOM 962 C C . GLY A 1 128 ? -6.41 10.266 3.361 1 98.38 128 GLY A C 1
ATOM 963 O O . GLY A 1 128 ? -5.875 9.336 2.758 1 98.38 128 GLY A O 1
ATOM 964 N N . PHE A 1 129 ? -5.922 10.789 4.414 1 98.88 129 PHE A N 1
ATOM 965 C CA . PHE A 1 129 ? -4.699 10.352 5.07 1 98.88 129 PHE A CA 1
ATOM 966 C C . PHE A 1 129 ? -4.871 10.336 6.586 1 98.88 129 PHE A C 1
ATOM 968 O O . PHE A 1 129 ? -5.762 11 7.121 1 98.88 129 PHE A O 1
ATOM 975 N N . TYR A 1 130 ? -4.047 9.578 7.184 1 98.69 130 TYR A N 1
ATOM 976 C CA . TYR A 1 130 ? -4.008 9.555 8.641 1 98.69 130 TYR A CA 1
ATOM 977 C C . TYR A 1 130 ? -2.602 9.266 9.148 1 98.69 130 TYR A C 1
ATOM 979 O O . TYR A 1 130 ? -1.705 8.953 8.359 1 98.69 130 TYR A O 1
ATOM 987 N N . GLY A 1 131 ? -2.4 9.453 10.453 1 98.62 131 GLY A N 1
ATOM 988 C CA . GLY A 1 131 ? -1.066 9.18 10.969 1 98.62 131 GLY A CA 1
ATOM 989 C C . GLY A 1 131 ? -0.868 9.664 12.391 1 98.62 131 GLY A C 1
ATOM 990 O O . GLY A 1 131 ? -1.799 9.633 13.195 1 98.62 131 GLY A O 1
ATOM 991 N N . ARG A 1 132 ? 0.387 9.898 12.68 1 98.81 132 ARG A N 1
ATOM 992 C CA . ARG A 1 132 ? 0.809 10.43 13.977 1 98.81 132 ARG A CA 1
ATOM 993 C C . ARG A 1 132 ? 1.829 11.547 13.805 1 98.81 132 ARG A C 1
ATOM 995 O O . ARG A 1 132 ? 2.67 11.5 12.906 1 98.81 132 ARG A O 1
ATOM 1002 N N . SER A 1 133 ? 1.688 12.492 14.656 1 98.62 133 SER A N 1
ATOM 1003 C CA . SER A 1 133 ? 2.641 13.594 14.539 1 98.62 133 SER A CA 1
ATOM 1004 C C . SER A 1 133 ? 2.848 14.289 15.883 1 98.62 133 SER A C 1
ATOM 1006 O O . SER A 1 133 ? 2.021 14.156 16.781 1 98.62 133 SER A O 1
ATOM 1008 N N . GLY A 1 134 ? 3.943 14.898 16.078 1 97.75 134 GLY A N 1
ATOM 1009 C CA . GLY A 1 134 ? 4.348 15.859 17.078 1 97.75 134 GLY A CA 1
ATOM 1010 C C . GLY A 1 134 ? 5.059 17.062 16.5 1 97.75 134 GLY A C 1
ATOM 1011 O O . GLY A 1 134 ? 4.496 17.781 15.68 1 97.75 134 GLY A O 1
ATOM 1012 N N . ASP A 1 135 ? 6.332 17.234 16.891 1 97.69 135 ASP A N 1
ATOM 1013 C CA . ASP A 1 135 ? 7.137 18.266 16.25 1 97.69 135 ASP A CA 1
ATOM 1014 C C . ASP A 1 135 ? 7.484 17.875 14.812 1 97.69 135 ASP A C 1
ATOM 1016 O O . ASP A 1 135 ? 7.855 18.734 14.008 1 97.69 135 ASP A O 1
ATOM 1020 N N . TYR A 1 136 ? 7.352 16.594 14.57 1 98.5 136 TYR A N 1
ATOM 1021 C CA . TYR A 1 136 ? 7.586 15.992 13.258 1 98.5 136 TYR A CA 1
ATOM 1022 C C . TYR A 1 136 ? 6.434 15.078 12.859 1 98.5 136 TYR A C 1
ATOM 1024 O O . TYR A 1 136 ? 5.551 14.797 13.672 1 98.5 136 TYR A O 1
ATOM 1032 N N . LEU A 1 137 ? 6.402 14.703 11.672 1 98.81 137 LEU A N 1
ATOM 1033 C CA . LEU A 1 137 ? 5.5 13.641 11.234 1 98.81 137 LEU A CA 1
ATOM 1034 C C . LEU A 1 137 ? 6.07 12.266 11.57 1 98.81 137 LEU A C 1
ATOM 1036 O O . LEU A 1 137 ? 7.152 11.906 11.102 1 98.81 137 LEU A O 1
ATOM 1040 N N . HIS A 1 138 ? 5.359 11.523 12.383 1 98.81 138 HIS A N 1
ATOM 1041 C CA . HIS A 1 138 ? 5.895 10.266 12.883 1 98.81 138 HIS A CA 1
ATOM 1042 C C . HIS A 1 138 ? 5.391 9.086 12.062 1 98.81 138 HIS A C 1
ATOM 1044 O O . HIS A 1 138 ? 6.059 8.055 11.969 1 98.81 138 HIS A O 1
ATOM 1050 N N . ALA A 1 139 ? 4.168 9.211 11.508 1 98.88 139 ALA A N 1
ATOM 1051 C CA . ALA A 1 139 ? 3.574 8.117 10.734 1 98.88 139 ALA A CA 1
ATOM 1052 C C . ALA A 1 139 ? 2.535 8.648 9.75 1 98.88 139 ALA A C 1
ATOM 1054 O O . ALA A 1 139 ? 1.903 9.68 10 1 98.88 139 ALA A O 1
ATOM 1055 N N . ILE A 1 140 ? 2.367 7.949 8.672 1 98.88 140 ILE A N 1
ATOM 1056 C CA . ILE A 1 140 ? 1.356 8.336 7.691 1 98.88 140 ILE A CA 1
ATOM 1057 C C . ILE A 1 140 ? 0.701 7.09 7.105 1 98.88 140 ILE A C 1
ATOM 1059 O O . ILE A 1 140 ? 1.371 6.082 6.867 1 98.88 140 ILE A O 1
ATOM 1063 N N . GLY A 1 141 ? -0.574 7.078 6.898 1 98.75 141 GLY A N 1
ATOM 1064 C CA . GLY A 1 141 ? -1.402 6.07 6.254 1 98.75 141 GLY A CA 1
ATOM 1065 C C . GLY A 1 141 ? -2.447 6.664 5.328 1 98.75 141 GLY A C 1
ATOM 1066 O O . GLY A 1 141 ? -2.525 7.883 5.168 1 98.75 141 GLY A O 1
ATOM 1067 N N . VAL A 1 142 ? -3.176 5.844 4.664 1 98.75 142 VAL A N 1
ATOM 1068 C CA . VAL A 1 142 ? -4.039 6.312 3.582 1 98.75 142 VAL A CA 1
ATOM 1069 C C . VAL A 1 142 ? -5.426 5.688 3.723 1 98.75 142 VAL A C 1
ATOM 1071 O O . VAL A 1 142 ? -5.551 4.496 4.012 1 98.75 142 VAL A O 1
ATOM 1074 N N . TYR A 1 143 ? -6.438 6.461 3.547 1 98.56 143 TYR A N 1
ATOM 1075 C CA . TYR A 1 143 ? -7.789 5.977 3.271 1 98.56 143 TYR A CA 1
ATOM 1076 C C . TYR A 1 143 ? -8.008 5.801 1.774 1 98.56 143 TYR A C 1
ATOM 1078 O O . TYR A 1 143 ? -7.738 6.711 0.988 1 98.56 143 TYR A O 1
ATOM 1086 N N . ILE A 1 144 ? -8.477 4.629 1.384 1 98.25 144 ILE A N 1
ATOM 1087 C CA . ILE A 1 144 ? -8.688 4.344 -0.031 1 98.25 144 ILE A CA 1
ATOM 1088 C C . ILE A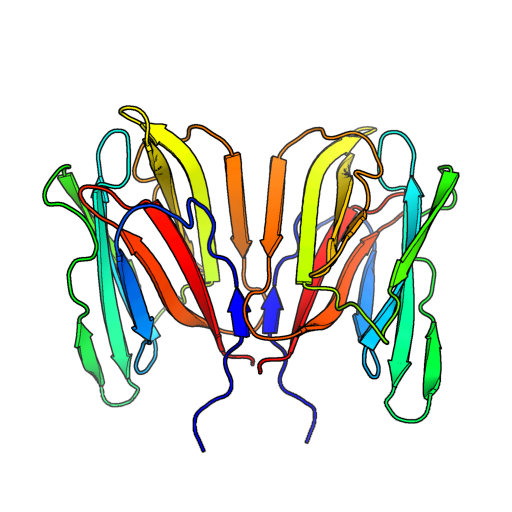 1 144 ? -10.172 4.074 -0.289 1 98.25 144 ILE A C 1
ATOM 1090 O O . ILE A 1 144 ? -10.789 3.262 0.402 1 98.25 144 ILE A O 1
ATOM 1094 N N . LYS A 1 145 ? -10.703 4.73 -1.174 1 96.38 145 LYS A N 1
ATOM 1095 C CA . LYS A 1 145 ? -12.055 4.473 -1.665 1 96.38 145 LYS A CA 1
ATOM 1096 C C . LYS A 1 145 ? -12.039 3.518 -2.855 1 96.38 145 LYS A C 1
ATOM 1098 O O . LYS A 1 145 ? -11.391 3.793 -3.869 1 96.38 145 LYS A O 1
ATOM 1103 N N . PRO A 1 146 ? -12.758 2.346 -2.697 1 95.06 146 PRO A N 1
ATOM 1104 C CA . PRO A 1 146 ? -12.773 1.414 -3.828 1 95.06 146 PRO A CA 1
ATOM 1105 C C . PRO A 1 146 ? -13.477 1.987 -5.055 1 95.06 146 PRO A C 1
ATOM 1107 O O . PRO A 1 146 ? -14.188 2.992 -4.953 1 95.06 146 PRO A O 1
ATOM 1110 N N . ALA A 1 147 ? -13.164 1.425 -6.242 1 86.25 147 ALA A N 1
ATOM 1111 C CA . ALA A 1 147 ? -13.797 1.874 -7.48 1 86.25 147 ALA A CA 1
ATOM 1112 C C . ALA A 1 147 ? -15.219 1.333 -7.598 1 86.25 147 ALA A C 1
ATOM 1114 O O . ALA A 1 147 ? -15.508 0.234 -7.121 1 86.25 147 ALA A O 1
ATOM 1115 N N . MET B 1 1 ? -24.578 -7.156 -6.609 1 33.47 1 MET B N 1
ATOM 1116 C CA . MET B 1 1 ? -23.875 -5.977 -7.098 1 33.47 1 MET B CA 1
ATOM 1117 C C . MET B 1 1 ? -22.391 -6.074 -6.785 1 33.47 1 MET B C 1
ATOM 1119 O O . MET B 1 1 ? -22 -6.398 -5.66 1 33.47 1 MET B O 1
ATOM 1123 N N . GLY B 1 2 ? -21.5 -6.391 -7.695 1 47.5 2 GLY B N 1
ATOM 1124 C CA . GLY B 1 2 ? -20.172 -6.941 -7.469 1 47.5 2 GLY B CA 1
ATOM 1125 C C . GLY B 1 2 ? -19.359 -6.137 -6.473 1 47.5 2 GLY B C 1
ATOM 1126 O O . GLY B 1 2 ? -19.516 -4.922 -6.371 1 47.5 2 GLY B O 1
ATOM 1127 N N . LYS B 1 3 ? -18.859 -6.512 -5.461 1 66.38 3 LYS B N 1
ATOM 1128 C CA . LYS B 1 3 ? -18.188 -5.863 -4.344 1 66.38 3 LYS B CA 1
ATOM 1129 C C . LYS B 1 3 ? -17.062 -4.949 -4.836 1 66.38 3 LYS B C 1
ATOM 1131 O O . LYS B 1 3 ? -16.234 -5.363 -5.641 1 66.38 3 LYS B O 1
ATOM 1136 N N . LYS B 1 4 ? -17.188 -3.639 -4.695 1 90.56 4 LYS B N 1
ATOM 1137 C CA . LYS B 1 4 ? -16.188 -2.654 -5.105 1 90.56 4 LYS B CA 1
ATOM 1138 C C . LYS B 1 4 ? -14.859 -2.883 -4.387 1 90.56 4 LYS B C 1
ATOM 1140 O O . LYS B 1 4 ? -14.836 -3.125 -3.178 1 90.56 4 LYS B O 1
ATOM 1145 N N . LEU B 1 5 ? -13.773 -3.164 -5.164 1 96.94 5 LEU B N 1
ATOM 1146 C CA . LEU B 1 5 ? -12.438 -3.396 -4.629 1 96.94 5 LEU B CA 1
ATOM 1147 C C . LEU B 1 5 ? -11.508 -2.23 -4.953 1 96.94 5 LEU B C 1
ATOM 1149 O O . LEU B 1 5 ? -11.711 -1.532 -5.949 1 96.94 5 LEU B O 1
ATOM 1153 N N . ALA B 1 6 ? -10.641 -1.944 -4.113 1 97.62 6 ALA B N 1
ATOM 1154 C CA . ALA B 1 6 ? -9.484 -1.129 -4.477 1 97.62 6 ALA B CA 1
ATOM 1155 C C . ALA B 1 6 ? -8.367 -1.992 -5.047 1 97.62 6 ALA B C 1
ATOM 1157 O O . ALA B 1 6 ? -8.117 -3.1 -4.562 1 97.62 6 ALA B O 1
ATOM 1158 N N . VAL B 1 7 ? -7.711 -1.488 -6.035 1 98.44 7 VAL B N 1
ATOM 1159 C CA . VAL B 1 7 ? -6.59 -2.191 -6.648 1 98.44 7 VAL B CA 1
ATOM 1160 C C . VAL B 1 7 ? -5.305 -1.393 -6.445 1 98.44 7 VAL B C 1
ATOM 1162 O O . VAL B 1 7 ? -5.191 -0.256 -6.91 1 98.44 7 VAL B O 1
ATOM 1165 N N . VAL B 1 8 ? -4.375 -2.004 -5.738 1 98.38 8 VAL B N 1
ATOM 1166 C CA . VAL B 1 8 ? -3.131 -1.328 -5.383 1 98.38 8 VAL B CA 1
ATOM 1167 C C . VAL B 1 8 ? -1.946 -2.062 -6.008 1 98.38 8 VAL B C 1
ATOM 1169 O O . VAL B 1 8 ? -1.982 -3.285 -6.172 1 98.38 8 VAL B O 1
ATOM 1172 N N . GLY B 1 9 ? -0.842 -1.312 -6.184 1 97.81 9 GLY B N 1
ATOM 1173 C CA . GLY B 1 9 ? 0.237 -1.867 -6.984 1 97.81 9 GLY B CA 1
ATOM 1174 C C . GLY B 1 9 ? -0.004 -1.745 -8.477 1 97.81 9 GLY B C 1
ATOM 1175 O O . GLY B 1 9 ? -0.766 -0.883 -8.922 1 97.81 9 GLY B O 1
ATOM 1176 N N . PRO B 1 10 ? 0.56 -2.592 -9.227 1 98.06 10 PRO B N 1
ATOM 1177 C CA . PRO B 1 10 ? 1.542 -3.609 -8.844 1 98.06 10 PRO B CA 1
ATOM 1178 C C . PRO B 1 10 ? 2.93 -3.025 -8.586 1 98.06 10 PRO B C 1
ATOM 1180 O O . PRO B 1 10 ? 3.225 -1.91 -9.031 1 98.06 10 PRO B O 1
ATOM 1183 N N . TRP B 1 11 ? 3.654 -3.592 -7.785 1 98.5 11 TRP B N 1
ATOM 1184 C CA . TRP B 1 11 ? 5.094 -3.363 -7.691 1 98.5 11 TRP B CA 1
ATOM 1185 C C . TRP B 1 11 ? 5.852 -4.293 -8.633 1 98.5 11 TRP B C 1
ATOM 1187 O O . TRP B 1 11 ? 5.516 -5.477 -8.75 1 98.5 11 TRP B O 1
ATOM 1197 N N . GLY B 1 12 ? 6.82 -3.789 -9.242 1 97.06 12 GLY B N 1
ATOM 1198 C CA . GLY B 1 12 ? 7.598 -4.594 -10.172 1 97.06 12 GLY B CA 1
ATOM 1199 C C . GLY B 1 12 ? 7.551 -4.074 -11.594 1 97.06 12 GLY B C 1
ATOM 1200 O O . GLY B 1 12 ? 7.477 -2.865 -11.82 1 97.06 12 GLY B O 1
ATOM 1201 N N . ASN B 1 13 ? 7.668 -5 -12.516 1 92.44 13 ASN B N 1
ATOM 1202 C CA . ASN B 1 13 ? 7.75 -4.641 -13.93 1 92.44 13 ASN B CA 1
ATOM 1203 C C . ASN B 1 13 ? 6.391 -4.754 -14.617 1 92.44 13 ASN B C 1
ATOM 1205 O O . ASN B 1 13 ? 5.602 -5.645 -14.297 1 92.44 13 ASN B O 1
ATOM 1209 N N . ASN B 1 14 ? 6.152 -3.85 -15.57 1 88.69 14 ASN B N 1
ATOM 1210 C CA . ASN B 1 14 ? 4.867 -3.836 -16.266 1 88.69 14 ASN B CA 1
ATOM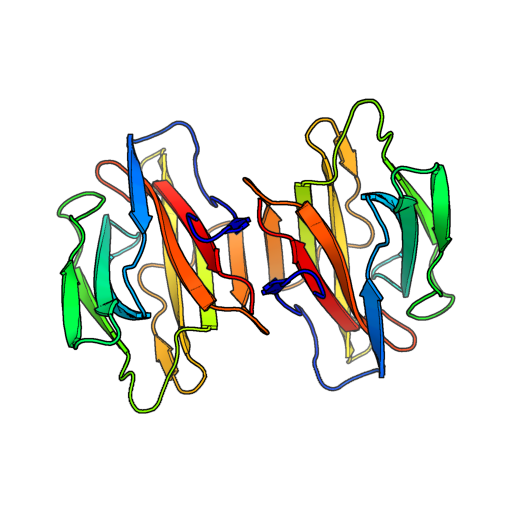 1211 C C . ASN B 1 14 ? 5.016 -4.258 -17.719 1 88.69 14 ASN B C 1
ATOM 1213 O O . ASN B 1 14 ? 4.062 -4.164 -18.5 1 88.69 14 ASN B O 1
ATOM 1217 N N . SER B 1 15 ? 6.164 -4.688 -18.016 1 91.56 15 SER B N 1
ATOM 1218 C CA . SER B 1 15 ? 6.375 -4.953 -19.422 1 91.56 15 SER B CA 1
ATOM 1219 C C . SER B 1 15 ? 6.66 -6.43 -19.672 1 91.56 15 SER B C 1
ATOM 1221 O O . SER B 1 15 ? 6.328 -6.961 -20.734 1 91.56 15 SER B O 1
ATOM 1223 N N . ASP B 1 16 ? 7.242 -7.086 -18.75 1 92.19 16 ASP B N 1
ATOM 1224 C CA . ASP B 1 16 ? 7.617 -8.484 -18.953 1 92.19 16 ASP B CA 1
ATOM 1225 C C . ASP B 1 16 ? 6.531 -9.422 -18.422 1 92.19 16 ASP B C 1
ATOM 1227 O O . ASP B 1 16 ? 5.762 -9.047 -17.531 1 92.19 16 ASP B O 1
ATOM 1231 N N . GLY B 1 17 ? 6.492 -10.609 -19.016 1 96.5 17 GLY B N 1
ATOM 1232 C CA . GLY B 1 17 ? 5.586 -11.641 -18.547 1 96.5 17 GLY B CA 1
ATOM 1233 C C . GLY B 1 17 ? 4.141 -11.383 -18.922 1 96.5 17 GLY B C 1
ATOM 1234 O O . GLY B 1 17 ? 3.846 -10.469 -19.688 1 96.5 17 GLY B O 1
ATOM 1235 N N . GLU B 1 18 ? 3.238 -12.203 -18.516 1 98.06 18 GLU B N 1
ATOM 1236 C CA . GLU B 1 18 ? 1.805 -12.125 -18.781 1 98.06 18 GLU B CA 1
ATOM 1237 C C . GLU B 1 18 ? 1.03 -11.719 -17.531 1 98.06 18 GLU B C 1
ATOM 1239 O O . GLU B 1 18 ? 1.41 -12.07 -16.406 1 98.06 18 GLU B O 1
ATOM 1244 N N . ASN B 1 19 ? -0.073 -11.039 -17.781 1 98.5 19 ASN B N 1
ATOM 1245 C CA . ASN B 1 19 ? -0.945 -10.641 -16.672 1 98.5 19 ASN B CA 1
ATOM 1246 C C . ASN B 1 19 ? -1.607 -11.852 -16.016 1 98.5 19 ASN B C 1
ATOM 1248 O O . ASN B 1 19 ? -1.962 -12.812 -16.703 1 98.5 19 ASN B O 1
ATOM 1252 N N . TRP B 1 20 ? -1.765 -11.812 -14.758 1 98.62 20 TRP B N 1
ATOM 1253 C CA . TRP B 1 20 ? -2.553 -12.789 -14.023 1 98.62 20 TRP B CA 1
ATOM 1254 C C . TRP B 1 20 ? -3.334 -12.125 -12.898 1 98.62 20 TRP B C 1
ATOM 1256 O O . TRP B 1 20 ? -3.008 -11.008 -12.477 1 98.62 20 TRP B O 1
ATOM 1266 N N . SER B 1 21 ? -4.363 -12.727 -12.398 1 98.56 21 SER B N 1
ATOM 1267 C CA . SER B 1 21 ? -5.121 -12.258 -11.242 1 98.56 21 SER B CA 1
ATOM 1268 C C . SER B 1 21 ? -5.777 -13.422 -10.508 1 98.56 21 SER B C 1
ATOM 1270 O O . SER B 1 21 ? -6.105 -14.445 -11.117 1 98.56 21 SER B O 1
ATOM 1272 N N . PHE B 1 22 ? -5.82 -13.297 -9.32 1 98.75 22 PHE B N 1
ATOM 1273 C CA . PHE B 1 22 ? -6.547 -14.18 -8.414 1 98.75 22 PHE B CA 1
ATOM 1274 C C . PHE B 1 22 ? -7.445 -13.367 -7.484 1 98.75 22 PHE B C 1
ATOM 1276 O O . PHE B 1 22 ? -6.957 -12.609 -6.645 1 98.75 22 PHE B O 1
ATOM 1283 N N . LYS B 1 23 ? -8.695 -13.438 -7.625 1 98.06 23 LYS B N 1
ATOM 1284 C CA . LYS B 1 23 ? -9.68 -12.867 -6.711 1 98.06 23 LYS B CA 1
ATOM 1285 C C . LYS B 1 23 ? -10.25 -13.93 -5.777 1 98.06 23 LYS B C 1
ATOM 1287 O O . LYS B 1 23 ? -10.859 -14.898 -6.23 1 98.06 23 LYS B O 1
ATOM 1292 N N . ALA B 1 24 ? -10.086 -13.742 -4.57 1 97.62 24 ALA B N 1
ATOM 1293 C CA . ALA B 1 24 ? -10.492 -14.719 -3.566 1 97.62 24 ALA B CA 1
ATOM 1294 C C . ALA B 1 24 ? -12.016 -14.766 -3.432 1 97.62 24 ALA B C 1
ATOM 1296 O O . ALA B 1 24 ? -12.68 -13.727 -3.502 1 97.62 24 ALA B O 1
ATOM 1297 N N . GLU B 1 25 ? -12.516 -15.898 -3.318 1 94.88 25 GLU B N 1
ATOM 1298 C CA . GLU B 1 25 ? -13.859 -16.078 -2.781 1 94.88 25 GLU B CA 1
ATOM 1299 C C . GLU B 1 25 ? -13.82 -16.375 -1.284 1 94.88 25 GLU B C 1
ATOM 1301 O O . GLU B 1 25 ? -13.438 -17.469 -0.87 1 94.88 25 GLU B O 1
ATOM 1306 N N . GLY B 1 26 ? -14.086 -15.359 -0.464 1 95.81 26 GLY B N 1
ATOM 1307 C CA . GLY B 1 26 ? -13.883 -15.461 0.973 1 95.81 26 GLY B CA 1
ATOM 1308 C C . GLY B 1 26 ? -12.508 -15.008 1.418 1 95.81 26 GLY B C 1
ATOM 1309 O O . GLY B 1 26 ? -12.016 -13.969 0.959 1 95.81 26 GLY B O 1
ATOM 1310 N N . LYS B 1 27 ? -11.914 -15.781 2.303 1 97.38 27 LYS B N 1
ATOM 1311 C CA . LYS B 1 27 ? -10.625 -15.383 2.873 1 97.38 27 LYS B CA 1
ATOM 1312 C C . LYS B 1 27 ? -9.484 -16.203 2.295 1 97.38 27 LYS B C 1
ATOM 1314 O O . LYS B 1 27 ? -9.641 -17.406 2.043 1 97.38 27 LYS B O 1
ATOM 1319 N N . ILE B 1 28 ? -8.383 -15.586 2.07 1 98.25 28 ILE B N 1
ATOM 1320 C CA . ILE B 1 28 ? -7.184 -16.281 1.633 1 98.25 28 ILE B CA 1
ATOM 1321 C C . ILE B 1 28 ? -6.672 -17.188 2.758 1 98.25 28 ILE B C 1
ATOM 1323 O O . ILE B 1 28 ? -6.48 -16.719 3.887 1 98.25 28 ILE B O 1
ATOM 1327 N N . THR B 1 29 ? -6.453 -18.422 2.494 1 98.19 29 THR B N 1
ATOM 1328 C CA . THR B 1 29 ? -6.078 -19.375 3.533 1 98.19 29 THR B CA 1
ATOM 1329 C C . THR B 1 29 ? -4.668 -19.906 3.297 1 98.19 29 THR B C 1
ATOM 1331 O O . THR B 1 29 ? -4.023 -20.406 4.223 1 98.19 29 THR B O 1
ATOM 1334 N N . LYS B 1 30 ? -4.207 -19.875 2.027 1 98.56 30 LYS B N 1
ATOM 1335 C CA . LYS B 1 30 ? -2.879 -20.391 1.713 1 98.56 30 LYS B CA 1
ATOM 1336 C C . LYS B 1 30 ? -2.205 -19.562 0.627 1 98.56 30 LYS B C 1
ATOM 1338 O O . LYS B 1 30 ? -2.867 -19.078 -0.292 1 98.56 30 LYS B O 1
ATOM 1343 N N . ILE B 1 31 ? -0.96 -19.438 0.712 1 98.88 31 ILE B N 1
ATOM 1344 C CA . ILE B 1 31 ? -0.096 -18.891 -0.331 1 98.88 31 ILE B CA 1
ATOM 1345 C C . ILE B 1 31 ? 1.029 -19.875 -0.632 1 98.88 31 ILE B C 1
ATOM 1347 O O . ILE B 1 31 ? 1.74 -20.312 0.276 1 98.88 31 ILE B O 1
ATOM 1351 N N . PHE B 1 32 ? 1.101 -20.25 -1.855 1 98.94 32 PHE B N 1
ATOM 1352 C CA . PHE B 1 32 ? 2.172 -21.109 -2.338 1 98.94 32 PHE B CA 1
ATOM 1353 C C . PHE B 1 32 ? 3.271 -20.297 -3.002 1 98.94 32 PHE B C 1
ATOM 1355 O O . PHE B 1 32 ? 2.994 -19.453 -3.865 1 98.94 32 PHE B O 1
ATOM 1362 N N . ILE B 1 33 ? 4.469 -20.547 -2.609 1 98.94 33 ILE B N 1
ATOM 1363 C CA . ILE B 1 33 ? 5.551 -19.734 -3.15 1 98.94 33 ILE B CA 1
ATOM 1364 C C . ILE B 1 33 ? 6.727 -20.625 -3.533 1 98.94 33 ILE B C 1
ATOM 1366 O O . ILE B 1 33 ? 7.188 -21.438 -2.725 1 98.94 33 ILE B O 1
ATOM 1370 N N . SER B 1 34 ? 7.164 -20.594 -4.727 1 98.94 34 SER B N 1
ATOM 1371 C CA . SER B 1 34 ? 8.422 -21.203 -5.145 1 98.94 34 SER B CA 1
ATOM 1372 C C . SER B 1 34 ? 9.531 -20.156 -5.258 1 98.94 34 SER B C 1
ATOM 1374 O O . SER B 1 34 ? 9.367 -19.141 -5.93 1 98.94 34 SER B O 1
ATOM 1376 N N . HIS B 1 35 ? 10.609 -20.453 -4.582 1 98.94 35 HIS B N 1
ATOM 1377 C CA . HIS B 1 35 ? 11.578 -19.359 -4.473 1 98.94 35 HIS B CA 1
ATOM 1378 C C . HIS B 1 35 ? 12.992 -19.891 -4.305 1 98.94 35 HIS B C 1
ATOM 1380 O O . HIS B 1 35 ? 13.188 -21.062 -3.943 1 98.94 35 HIS B O 1
ATOM 1386 N N . GLY B 1 36 ? 13.977 -19.219 -4.582 1 98.56 36 GLY B N 1
ATOM 1387 C CA . GLY B 1 36 ? 15.406 -19.25 -4.309 1 98.56 36 GLY B CA 1
ATOM 1388 C C . GLY B 1 36 ? 16 -17.875 -4.035 1 98.56 36 GLY B C 1
ATOM 1389 O O . GLY B 1 36 ? 15.68 -17.25 -3.021 1 98.56 36 GLY B O 1
ATOM 1390 N N . ASP B 1 37 ? 16.766 -17.359 -5.066 1 98.19 37 ASP B N 1
ATOM 1391 C CA . ASP B 1 37 ? 17.266 -15.992 -4.957 1 98.19 37 ASP B CA 1
ATOM 1392 C C . ASP B 1 37 ? 16.172 -14.977 -5.277 1 98.19 37 ASP B C 1
ATOM 1394 O O . ASP B 1 37 ? 16.281 -13.805 -4.93 1 98.19 37 ASP B O 1
ATOM 1398 N N . ILE B 1 38 ? 15.195 -15.461 -6.008 1 98.81 38 ILE B N 1
ATOM 1399 C CA . ILE B 1 38 ? 14.047 -14.664 -6.426 1 98.81 38 ILE B CA 1
ATOM 1400 C C . ILE B 1 38 ? 12.758 -15.469 -6.246 1 98.81 38 ILE B C 1
ATOM 1402 O O . ILE B 1 38 ? 12.797 -16.609 -5.785 1 98.81 38 ILE B O 1
ATOM 1406 N N . ILE B 1 39 ? 11.625 -14.898 -6.5 1 98.94 39 ILE B N 1
ATOM 1407 C CA . ILE B 1 39 ? 10.344 -15.602 -6.512 1 98.94 39 ILE B CA 1
ATOM 1408 C C . ILE B 1 39 ? 10.086 -16.188 -7.898 1 98.94 39 ILE B C 1
ATOM 1410 O O . ILE B 1 39 ? 9.938 -15.438 -8.875 1 98.94 39 ILE B O 1
ATOM 1414 N N . ASP B 1 40 ? 10.055 -17.469 -7.93 1 98.94 40 ASP B N 1
ATOM 1415 C CA . ASP B 1 40 ? 9.828 -18.125 -9.211 1 98.94 40 ASP B CA 1
ATOM 1416 C C . ASP B 1 40 ? 8.336 -18.156 -9.555 1 98.94 40 ASP B C 1
ATOM 1418 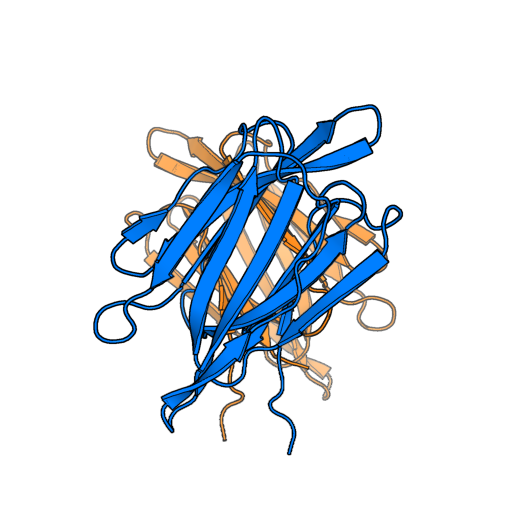O O . ASP B 1 40 ? 7.957 -17.969 -10.711 1 98.94 40 ASP B O 1
ATOM 1422 N N . SER B 1 41 ? 7.547 -18.422 -8.578 1 98.94 41 SER B N 1
ATOM 1423 C CA . SER B 1 41 ? 6.109 -18.516 -8.82 1 98.94 41 SER B CA 1
ATOM 1424 C C . SER B 1 41 ? 5.316 -18.359 -7.527 1 98.94 41 SER B C 1
ATOM 1426 O O . SER B 1 41 ? 5.871 -18.516 -6.438 1 98.94 41 SER B O 1
ATOM 1428 N N . ILE B 1 42 ? 4.043 -18.109 -7.656 1 98.94 42 ILE B N 1
ATOM 1429 C CA . ILE B 1 42 ? 3.143 -17.953 -6.52 1 98.94 42 ILE B CA 1
ATOM 1430 C C . ILE B 1 42 ? 1.773 -18.531 -6.859 1 98.94 42 ILE B C 1
ATOM 1432 O O . ILE B 1 42 ? 1.408 -18.641 -8.031 1 98.94 42 ILE B O 1
ATOM 1436 N N . GLY B 1 43 ? 1.08 -19 -5.926 1 98.88 43 GLY B N 1
ATOM 1437 C CA . GLY B 1 43 ? -0.297 -19.453 -6 1 98.88 43 GLY B CA 1
ATOM 1438 C C . GLY B 1 43 ? -1.065 -19.25 -4.711 1 98.88 43 GLY B C 1
ATOM 1439 O O . GLY B 1 43 ? -0.476 -18.938 -3.674 1 98.88 43 GLY B O 1
ATOM 1440 N N . PHE B 1 44 ? -2.398 -19.406 -4.809 1 98.88 44 PHE B N 1
ATOM 1441 C CA . PHE B 1 44 ? -3.219 -19.047 -3.66 1 98.88 44 PHE B CA 1
ATOM 1442 C C . PHE B 1 44 ? -4.355 -20.031 -3.465 1 98.88 44 PHE B C 1
ATOM 1444 O O . PHE B 1 44 ? -4.789 -20.688 -4.418 1 98.88 44 PHE B O 1
ATOM 1451 N N . ALA B 1 45 ? -4.828 -20.094 -2.307 1 98.75 45 ALA B N 1
ATOM 1452 C CA . ALA B 1 45 ? -6.113 -20.719 -1.986 1 98.75 45 ALA B CA 1
ATOM 1453 C C . ALA B 1 45 ? -6.938 -19.828 -1.059 1 98.75 45 ALA B C 1
ATOM 1455 O O . ALA B 1 45 ? -6.383 -19.109 -0.226 1 98.75 45 ALA B O 1
ATOM 1456 N N . SER B 1 46 ? -8.242 -19.859 -1.242 1 98.44 46 SER B N 1
ATOM 1457 C CA . SER B 1 46 ? -9.172 -19.141 -0.39 1 98.44 46 SER B CA 1
ATOM 1458 C C . SER B 1 46 ? -10.359 -20.016 0.006 1 98.44 46 SER B C 1
ATOM 1460 O O . SER B 1 46 ? -10.594 -21.062 -0.598 1 98.44 46 SER B O 1
ATOM 1462 N N . GLN B 1 47 ? -11 -19.641 1.031 1 98 47 GLN B N 1
ATOM 1463 C CA . GLN B 1 47 ? -12.172 -20.344 1.535 1 98 47 GLN B CA 1
ATOM 1464 C C . GLN B 1 47 ? -13.328 -19.391 1.799 1 98 47 GLN B C 1
ATOM 1466 O O . GLN B 1 47 ? -13.141 -18.328 2.412 1 98 47 GLN B O 1
ATOM 1471 N N . ASP B 1 48 ? -14.492 -19.719 1.321 1 96.06 48 ASP B N 1
ATOM 1472 C CA . ASP B 1 48 ? -15.641 -18.859 1.575 1 96.06 48 ASP B CA 1
ATOM 1473 C C . ASP B 1 48 ? -16.344 -19.266 2.871 1 96.06 48 ASP B C 1
ATOM 1475 O O . ASP B 1 48 ? -15.891 -20.156 3.58 1 96.06 48 ASP B O 1
ATOM 1479 N N . ASP B 1 49 ? -17.375 -18.547 3.178 1 93 49 ASP B N 1
ATOM 1480 C CA . ASP B 1 49 ? -18.062 -18.719 4.453 1 93 49 ASP B CA 1
ATOM 1481 C C . ASP B 1 49 ? -18.688 -20.109 4.555 1 93 49 ASP B C 1
ATOM 1483 O O . ASP B 1 49 ? -18.906 -20.625 5.656 1 93 49 ASP B O 1
ATOM 1487 N N . ASP B 1 50 ? -18.953 -20.734 3.43 1 95.69 50 ASP B N 1
ATOM 1488 C CA . ASP B 1 50 ? -19.562 -22.062 3.402 1 95.69 50 ASP B CA 1
ATOM 1489 C C . ASP B 1 50 ? -18.5 -23.156 3.465 1 95.69 50 ASP B C 1
ATOM 1491 O O . ASP B 1 50 ? -18.828 -24.344 3.439 1 95.69 50 ASP B O 1
ATOM 1495 N N . GLY B 1 51 ? -17.266 -22.781 3.486 1 94.75 51 GLY B N 1
ATOM 1496 C CA . GLY B 1 51 ? -16.172 -23.734 3.594 1 94.75 51 GLY B CA 1
ATOM 1497 C C . GLY B 1 51 ? -15.648 -24.188 2.246 1 94.75 51 GLY B C 1
ATOM 1498 O O . GLY B 1 51 ? -14.742 -25.031 2.18 1 94.75 51 GLY B O 1
ATOM 1499 N N . ASN B 1 52 ? -16.219 -23.594 1.178 1 97.31 52 ASN B N 1
ATOM 1500 C CA . ASN B 1 52 ? -15.742 -23.953 -0.157 1 97.31 52 ASN B CA 1
ATOM 1501 C C . ASN B 1 52 ? -14.359 -23.375 -0.439 1 97.31 52 ASN B C 1
ATOM 1503 O O . ASN B 1 52 ? -14.094 -22.219 -0.112 1 97.31 52 ASN B O 1
ATOM 1507 N N . LEU B 1 53 ? -13.57 -24.234 -1.052 1 97.19 53 LEU B N 1
ATOM 1508 C CA . LEU B 1 53 ? -12.195 -23.844 -1.348 1 97.19 53 LEU B CA 1
ATOM 1509 C C . LEU B 1 53 ? -12.055 -23.422 -2.809 1 97.19 53 LEU B C 1
ATOM 1511 O O . LEU B 1 53 ? -12.656 -24.031 -3.693 1 97.19 53 LEU B O 1
ATOM 1515 N N . LEU B 1 54 ? -11.328 -22.344 -3.049 1 97.94 54 LEU B N 1
ATOM 1516 C CA . LEU B 1 54 ? -10.891 -21.922 -4.375 1 97.94 54 LEU B CA 1
ATOM 1517 C C . LEU B 1 54 ? -9.367 -21.891 -4.469 1 97.94 54 LEU B C 1
ATOM 1519 O O . LEU B 1 54 ? -8.703 -21.281 -3.633 1 97.94 54 LEU B O 1
ATOM 1523 N N . HIS B 1 55 ? -8.781 -22.609 -5.449 1 98.19 55 HIS B N 1
ATOM 1524 C CA . HIS B 1 55 ? -7.344 -22.625 -5.703 1 98.19 55 HIS B CA 1
ATOM 1525 C C . HIS B 1 55 ? -7.012 -21.859 -6.988 1 98.19 55 HIS B C 1
ATOM 1527 O O . HIS B 1 55 ? -7.723 -21.984 -7.988 1 98.19 55 HIS B O 1
ATOM 1533 N N . SER B 1 56 ? -5.961 -21.156 -6.914 1 98.5 56 SER B N 1
ATOM 1534 C CA . SER B 1 56 ? -5.496 -20.516 -8.141 1 98.5 56 SER B CA 1
ATOM 1535 C C . SER B 1 56 ? -4.578 -21.438 -8.93 1 98.5 56 SER B C 1
ATOM 1537 O O . SER B 1 56 ? -4.168 -22.484 -8.438 1 98.5 56 SER B O 1
ATOM 1539 N N . ASN B 1 57 ? -4.297 -21 -10.164 1 97.94 57 ASN B N 1
ATOM 1540 C CA . ASN B 1 57 ? -3.154 -21.562 -10.883 1 97.94 57 ASN B CA 1
ATOM 1541 C C . ASN B 1 57 ? -1.834 -21.141 -10.234 1 97.94 57 ASN B C 1
ATOM 1543 O O . ASN B 1 57 ? -1.822 -20.344 -9.297 1 97.94 57 ASN B O 1
ATOM 1547 N N . ARG B 1 58 ? -0.796 -21.812 -10.664 1 98.75 58 ARG B N 1
ATOM 1548 C CA . ARG B 1 58 ? 0.547 -21.281 -10.43 1 98.75 58 ARG B CA 1
ATOM 1549 C C . ARG B 1 58 ? 0.862 -20.125 -11.367 1 98.75 58 ARG B C 1
ATOM 1551 O O . ARG B 1 58 ? 0.692 -20.25 -12.578 1 98.75 58 ARG B O 1
ATOM 1558 N N . PHE B 1 59 ? 1.256 -19.031 -10.836 1 98.88 59 PHE B N 1
ATOM 1559 C CA . PHE B 1 59 ? 1.696 -17.891 -11.641 1 98.88 59 PHE B CA 1
ATOM 1560 C C . PHE B 1 59 ? 3.215 -17.766 -11.602 1 98.88 59 PHE B C 1
ATOM 1562 O O . PHE B 1 59 ? 3.779 -17.344 -10.586 1 98.88 59 PHE B O 1
ATOM 1569 N N . GLY B 1 60 ? 3.793 -18.016 -12.703 1 98.69 60 GLY B N 1
ATOM 1570 C CA . GLY B 1 60 ? 5.246 -18 -12.781 1 98.69 60 GLY B CA 1
ATOM 1571 C C . GLY B 1 60 ? 5.828 -19.344 -13.188 1 98.69 60 GLY B C 1
ATOM 1572 O O . GLY B 1 60 ? 5.117 -20.203 -13.719 1 98.69 60 GLY B O 1
ATOM 1573 N N . GLY B 1 61 ? 7.16 -19.5 -13 1 98.25 61 GLY B N 1
ATOM 1574 C CA . GLY B 1 61 ? 7.871 -20.656 -13.531 1 98.25 61 GLY B CA 1
ATOM 1575 C C . GLY B 1 61 ? 7.973 -21.797 -12.539 1 98.25 61 GLY B C 1
ATOM 1576 O O . GLY B 1 61 ? 7.324 -21.781 -11.484 1 98.25 61 GLY B O 1
ATOM 1577 N N . TYR B 1 62 ? 8.727 -22.797 -12.844 1 98.25 62 TYR B N 1
ATOM 1578 C CA . TYR B 1 62 ? 8.797 -24.031 -12.086 1 98.25 62 TYR B CA 1
ATOM 1579 C C . TYR B 1 62 ? 10.102 -24.125 -11.305 1 98.25 62 TYR B C 1
ATOM 1581 O O . TYR B 1 62 ? 10.438 -25.188 -10.773 1 98.25 62 TYR B O 1
ATOM 1589 N N . GLY B 1 63 ? 10.781 -23.016 -11.297 1 98.44 63 GLY B N 1
ATOM 1590 C CA . GLY B 1 63 ? 12.031 -23.016 -10.547 1 98.44 63 GLY B CA 1
ATOM 1591 C C . GLY B 1 63 ? 11.828 -22.859 -9.047 1 98.44 63 GLY B C 1
ATOM 1592 O O . GLY B 1 63 ? 10.695 -22.703 -8.586 1 98.44 63 GLY B O 1
ATOM 1593 N N . GLY B 1 64 ? 12.922 -22.953 -8.281 1 98.62 64 GLY B N 1
ATOM 1594 C CA . GLY B 1 64 ? 12.93 -22.672 -6.852 1 98.62 64 GLY B CA 1
ATOM 1595 C C . GLY B 1 64 ? 12.375 -23.812 -6.023 1 98.62 64 GLY B C 1
ATOM 1596 O O . GLY B 1 64 ? 11.906 -24.812 -6.566 1 98.62 64 GLY B O 1
ATOM 1597 N N . ASP B 1 65 ? 12.414 -23.625 -4.758 1 98.69 65 ASP B N 1
ATOM 1598 C CA . ASP B 1 65 ? 11.883 -24.594 -3.789 1 98.69 65 ASP B CA 1
ATOM 1599 C C . ASP B 1 65 ? 10.508 -24.156 -3.289 1 98.69 65 ASP B C 1
ATOM 1601 O O . ASP B 1 65 ? 10.281 -22.984 -3.012 1 98.69 65 ASP B O 1
ATOM 1605 N N . PRO B 1 66 ? 9.656 -25.109 -3.135 1 98.62 66 PRO B N 1
ATOM 1606 C CA . PRO B 1 66 ? 8.289 -24.781 -2.705 1 98.62 66 PRO B CA 1
ATOM 1607 C C . PRO B 1 66 ? 8.203 -24.484 -1.21 1 98.62 66 PRO B C 1
ATOM 1609 O O . PRO B 1 66 ? 8.883 -25.125 -0.407 1 98.62 66 PRO B O 1
ATOM 1612 N N . SER B 1 67 ? 7.504 -23.453 -0.827 1 98.75 67 SER B N 1
ATOM 1613 C CA . SER B 1 67 ? 7.074 -23.109 0.522 1 98.75 67 SER B CA 1
ATOM 1614 C C . SER B 1 67 ? 5.582 -22.781 0.561 1 98.75 67 SER B C 1
ATOM 1616 O O . SER B 1 67 ? 4.98 -22.484 -0.473 1 98.75 67 SER B O 1
ATOM 1618 N N . GLU B 1 68 ? 5.059 -22.906 1.738 1 98.5 68 GLU B N 1
ATOM 1619 C CA . GLU B 1 68 ? 3.637 -22.625 1.903 1 98.5 68 GLU B CA 1
ATOM 1620 C C . GLU B 1 68 ? 3.393 -21.719 3.105 1 98.5 68 GLU B C 1
ATOM 1622 O O . GLU B 1 68 ? 4.008 -21.891 4.16 1 98.5 68 GLU B O 1
ATOM 1627 N N . VAL B 1 69 ? 2.6 -20.75 2.949 1 98.56 69 VAL B N 1
ATOM 1628 C CA . VAL B 1 69 ? 2.037 -19.953 4.031 1 98.56 69 VAL B CA 1
ATOM 1629 C C . VAL B 1 69 ? 0.626 -20.438 4.355 1 98.56 69 VAL B C 1
ATOM 1631 O O . VAL B 1 69 ? -0.27 -20.375 3.51 1 98.56 69 VAL B O 1
ATOM 1634 N N . ASN B 1 70 ? 0.412 -20.953 5.492 1 98.5 70 ASN B N 1
ATOM 1635 C CA . ASN B 1 70 ? -0.899 -21.391 5.953 1 98.5 70 ASN B CA 1
ATOM 1636 C C . ASN B 1 70 ? -1.506 -20.422 6.953 1 98.5 70 ASN B C 1
ATOM 1638 O O . ASN B 1 70 ? -0.895 -20.109 7.98 1 98.5 70 ASN B O 1
ATOM 1642 N N . ILE B 1 71 ? -2.654 -19.953 6.664 1 98.06 71 ILE B N 1
ATOM 1643 C CA . ILE B 1 71 ? -3.352 -19 7.527 1 98.06 71 ILE B CA 1
ATOM 1644 C C . ILE B 1 71 ? -4.531 -19.688 8.203 1 98.06 71 ILE B C 1
ATOM 1646 O O . ILE B 1 71 ? -5.504 -20.062 7.543 1 98.06 71 ILE B O 1
ATOM 1650 N N . ASP B 1 72 ? -4.449 -19.812 9.445 1 96.81 72 ASP B N 1
ATOM 1651 C CA . ASP B 1 72 ? -5.52 -20.438 10.227 1 96.81 72 ASP B CA 1
ATOM 1652 C C . ASP B 1 72 ? -6.652 -19.438 10.477 1 96.81 72 ASP B C 1
ATOM 1654 O O . ASP B 1 72 ? -6.602 -18.656 11.422 1 96.81 72 ASP B O 1
ATOM 1658 N N . LEU B 1 73 ? -7.711 -19.578 9.742 1 95.31 73 LEU B N 1
ATOM 1659 C CA . LEU B 1 73 ? -8.781 -18.578 9.734 1 95.31 73 LEU B CA 1
ATOM 1660 C C . LEU B 1 73 ? -9.445 -18.484 11.102 1 95.31 73 LEU B C 1
ATOM 1662 O O . LEU B 1 73 ? -10.148 -17.516 11.383 1 95.31 73 LEU B O 1
ATOM 1666 N N . ASP B 1 74 ? -9.227 -19.469 11.898 1 94.94 74 ASP B N 1
ATOM 1667 C CA . ASP B 1 74 ? -9.852 -19.469 13.219 1 94.94 74 ASP B CA 1
ATOM 1668 C C . ASP B 1 74 ? -9.172 -18.453 14.148 1 94.94 74 ASP B C 1
ATOM 1670 O O . ASP B 1 74 ? -9.789 -17.969 15.094 1 94.94 74 ASP B O 1
ATOM 1674 N N . VAL B 1 75 ? -7.852 -18.078 13.781 1 96.12 75 VAL B N 1
ATOM 1675 C CA . VAL B 1 75 ? -7.133 -17.312 14.797 1 96.12 75 VAL B CA 1
ATOM 1676 C C . VAL B 1 75 ? -6.414 -16.141 14.141 1 96.12 75 VAL B C 1
ATOM 1678 O O . VAL B 1 75 ? -5.902 -15.258 14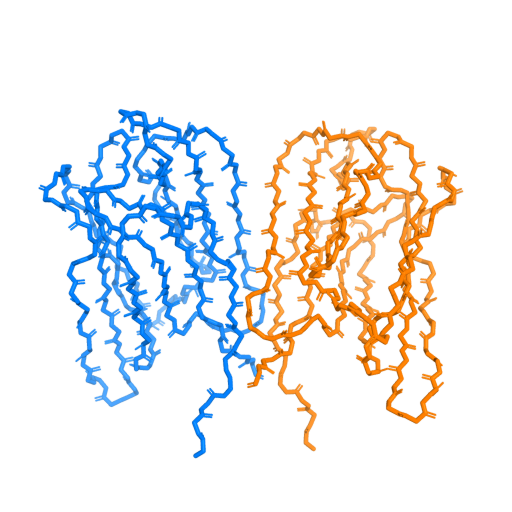.836 1 96.12 75 VAL B O 1
ATOM 1681 N N . GLU B 1 76 ? -6.289 -16.203 12.844 1 96.31 76 GLU B N 1
ATOM 1682 C CA . GLU B 1 76 ? -5.523 -15.102 12.281 1 96.31 76 GLU B CA 1
ATOM 1683 C C . GLU B 1 76 ? -6.09 -14.664 10.93 1 96.31 76 GLU B C 1
ATOM 1685 O O . GLU B 1 76 ? -6.879 -15.391 10.32 1 96.31 76 GLU B O 1
ATOM 1690 N N . GLU B 1 77 ? -5.734 -13.453 10.516 1 96 77 GLU B N 1
ATOM 1691 C CA . GLU B 1 77 ? -6.129 -12.867 9.242 1 96 77 GLU B CA 1
ATOM 1692 C C . GLU B 1 77 ? -4.941 -12.195 8.547 1 96 77 GLU B C 1
ATOM 1694 O O . GLU B 1 77 ? -4.141 -11.516 9.203 1 96 77 GLU B O 1
ATOM 1699 N N . LEU B 1 78 ? -4.832 -12.508 7.262 1 98.44 78 LEU B N 1
ATOM 1700 C CA . LEU B 1 78 ? -3.807 -11.852 6.465 1 98.44 78 LEU B CA 1
ATOM 1701 C C . LEU B 1 78 ? -3.969 -10.336 6.52 1 98.44 78 LEU B C 1
ATOM 1703 O O . LEU B 1 78 ? -5.055 -9.812 6.254 1 98.44 78 LEU B O 1
ATOM 1707 N N . ASN B 1 79 ? -2.871 -9.547 6.891 1 98.12 79 ASN B N 1
ATOM 1708 C CA . ASN B 1 79 ? -3.047 -8.102 7.008 1 98.12 79 ASN B CA 1
ATOM 1709 C C . ASN B 1 79 ? -1.838 -7.344 6.469 1 98.12 79 ASN B C 1
ATOM 1711 O O . ASN B 1 79 ? -1.738 -6.125 6.637 1 98.12 79 ASN B O 1
ATOM 1715 N N . GLY B 1 80 ? -0.891 -8.094 5.816 1 98.62 80 GLY B N 1
ATOM 1716 C CA . GLY B 1 80 ? 0.25 -7.371 5.277 1 98.62 80 GLY B CA 1
ATOM 1717 C C . GLY B 1 80 ? 1.022 -8.164 4.242 1 98.62 80 GLY B C 1
ATOM 1718 O O . GLY B 1 80 ? 1.089 -9.391 4.312 1 98.62 80 GLY B O 1
ATOM 1719 N N . ILE B 1 81 ? 1.573 -7.48 3.271 1 98.88 81 ILE B N 1
ATOM 1720 C CA . ILE B 1 81 ? 2.555 -8.008 2.328 1 98.88 81 ILE B CA 1
ATOM 1721 C C . ILE B 1 81 ? 3.721 -7.027 2.199 1 98.88 81 ILE B C 1
ATOM 1723 O O . ILE B 1 81 ? 3.527 -5.812 2.256 1 98.88 81 ILE B O 1
ATOM 1727 N N . SER B 1 82 ? 4.906 -7.496 2.076 1 98.5 82 SER B N 1
ATOM 1728 C CA . SER B 1 82 ? 6.09 -6.699 1.765 1 98.5 82 SER B CA 1
ATOM 1729 C C . SER B 1 82 ? 7.059 -7.469 0.874 1 98.5 82 SER B C 1
ATOM 1731 O O . SER B 1 82 ? 6.934 -8.688 0.72 1 98.5 82 SER B O 1
ATOM 1733 N N . GLY B 1 83 ? 7.969 -6.723 0.294 1 98.5 83 GLY B N 1
ATOM 1734 C CA . GLY B 1 83 ? 8.93 -7.391 -0.571 1 98.5 83 GLY B CA 1
ATOM 1735 C C . GLY B 1 83 ? 9.914 -6.434 -1.213 1 98.5 83 GLY B C 1
ATOM 1736 O O . GLY B 1 83 ? 10.008 -5.27 -0.822 1 98.5 83 GLY B O 1
ATOM 1737 N N . THR B 1 84 ? 10.688 -7.047 -2.105 1 98.44 84 THR B N 1
ATOM 1738 C CA . THR B 1 84 ? 11.672 -6.273 -2.857 1 98.44 84 THR B CA 1
ATOM 1739 C C . THR B 1 84 ? 11.602 -6.613 -4.344 1 98.44 84 THR B C 1
ATOM 1741 O O . THR B 1 84 ? 11.25 -7.738 -4.715 1 98.44 84 THR B O 1
ATOM 1744 N N . ILE B 1 85 ? 11.859 -5.637 -5.191 1 98.25 85 ILE B N 1
ATOM 1745 C CA . ILE B 1 85 ? 11.938 -5.738 -6.645 1 98.25 85 ILE B CA 1
ATOM 1746 C C . ILE B 1 85 ? 13.367 -5.441 -7.102 1 98.25 85 ILE B C 1
ATOM 1748 O O . ILE B 1 85 ? 13.961 -4.441 -6.695 1 98.25 85 ILE B O 1
ATOM 1752 N N . GLY B 1 86 ? 13.883 -6.262 -7.898 1 98 86 GLY B N 1
ATOM 1753 C CA . GLY B 1 86 ? 15.234 -6.066 -8.398 1 98 86 GLY B CA 1
ATOM 1754 C C . GLY B 1 86 ? 15.523 -6.848 -9.664 1 98 86 GLY B C 1
ATOM 1755 O O . GLY B 1 86 ? 14.648 -7.539 -10.188 1 98 86 GLY B O 1
ATOM 1756 N N . TYR B 1 87 ? 16.766 -6.707 -10.156 1 97.38 87 TYR B N 1
ATOM 1757 C CA . TYR B 1 87 ? 17.141 -7.363 -11.398 1 97.38 87 TYR B CA 1
ATOM 1758 C C . TYR B 1 87 ? 17.688 -8.766 -11.133 1 97.38 87 TYR B C 1
ATOM 1760 O O . TYR B 1 87 ? 18.438 -8.969 -10.18 1 97.38 87 TYR B O 1
ATOM 1768 N N . PHE B 1 88 ? 17.234 -9.688 -11.875 1 96.69 88 PHE B N 1
ATOM 1769 C CA . PHE B 1 88 ? 17.734 -11.055 -11.961 1 96.69 88 PHE B CA 1
ATOM 1770 C C . PHE B 1 88 ? 17.766 -11.531 -13.414 1 96.69 88 PHE B C 1
ATOM 1772 O O . PHE B 1 88 ? 16.734 -11.508 -14.102 1 96.69 88 PHE B O 1
ATOM 1779 N N . ASP B 1 89 ? 19 -11.945 -13.914 1 93 89 ASP B N 1
ATOM 1780 C CA . ASP B 1 89 ? 19.172 -12.398 -15.289 1 93 89 ASP B CA 1
ATOM 1781 C C . ASP B 1 89 ? 18.625 -11.367 -16.281 1 93 89 ASP B C 1
ATOM 1783 O O . ASP B 1 89 ? 17.797 -11.688 -17.125 1 93 89 ASP B O 1
ATOM 1787 N N . SER B 1 90 ? 18.875 -10.094 -16.031 1 94.06 90 SER B N 1
ATOM 1788 C CA . SER B 1 90 ? 18.578 -8.945 -16.891 1 94.06 90 SER B CA 1
ATOM 1789 C C . SER B 1 90 ? 17.094 -8.648 -16.922 1 94.06 90 SER B C 1
ATOM 1791 O O . SER B 1 90 ? 16.609 -7.988 -17.844 1 94.06 90 SER B O 1
ATOM 1793 N N . GLN B 1 91 ? 16.375 -9.211 -16 1 95.75 91 GLN B N 1
ATOM 1794 C CA . GLN B 1 91 ? 14.953 -8.93 -15.891 1 95.75 91 GLN B CA 1
ATOM 1795 C C . GLN B 1 91 ? 14.609 -8.375 -14.508 1 95.75 91 GLN B C 1
ATOM 1797 O O . GLN B 1 91 ? 15.164 -8.812 -13.5 1 95.75 91 GLN B O 1
ATOM 1802 N N . MET B 1 92 ? 13.758 -7.406 -14.469 1 97.69 92 MET B N 1
ATOM 1803 C CA . MET B 1 92 ? 13.211 -6.934 -13.195 1 97.69 92 MET B CA 1
ATOM 1804 C C . MET B 1 92 ? 12.188 -7.922 -12.648 1 97.69 92 MET B C 1
ATOM 1806 O O . MET B 1 92 ? 11.219 -8.266 -13.336 1 97.69 92 MET B O 1
ATOM 1810 N N . VAL B 1 93 ? 12.453 -8.391 -11.453 1 98.56 93 VAL B N 1
ATOM 1811 C CA . VAL B 1 93 ? 11.602 -9.43 -10.883 1 98.56 93 VAL B CA 1
ATOM 1812 C C . VAL B 1 93 ? 11.352 -9.141 -9.406 1 98.56 93 VAL B C 1
ATOM 1814 O O . VAL B 1 93 ? 12.008 -8.281 -8.812 1 98.56 93 VAL B O 1
ATOM 1817 N N . VAL B 1 94 ? 10.32 -9.766 -8.898 1 98.81 94 VAL B N 1
ATOM 1818 C CA . VAL B 1 94 ? 10.133 -9.766 -7.449 1 98.81 94 VAL B CA 1
ATOM 1819 C C . VAL B 1 94 ? 11.203 -10.625 -6.785 1 98.81 94 VAL B C 1
ATOM 1821 O O . VAL B 1 94 ? 11.242 -11.844 -6.988 1 98.81 94 VAL B O 1
ATOM 1824 N N . THR B 1 95 ? 12.062 -9.992 -5.98 1 98.88 95 THR B N 1
ATOM 1825 C CA . THR B 1 95 ? 13.211 -10.719 -5.449 1 98.88 95 THR B CA 1
ATOM 1826 C C . THR B 1 95 ? 12.875 -11.344 -4.102 1 98.88 95 THR B C 1
ATOM 1828 O O . THR B 1 95 ? 13.477 -12.352 -3.713 1 98.88 95 THR B O 1
ATOM 1831 N N . SER B 1 96 ? 11.898 -10.742 -3.449 1 98.88 96 SER B N 1
ATOM 1832 C CA . SER B 1 96 ? 11.5 -11.328 -2.174 1 98.88 96 SER B CA 1
ATOM 1833 C C . SER B 1 96 ? 10.055 -10.984 -1.835 1 98.88 96 SER B C 1
ATOM 1835 O O . SER B 1 96 ? 9.516 -9.992 -2.332 1 98.88 96 SER B O 1
ATOM 1837 N N . LEU B 1 97 ? 9.422 -11.797 -0.981 1 98.88 97 LEU B N 1
ATOM 1838 C CA . LEU B 1 97 ? 8.086 -11.555 -0.45 1 98.88 97 LEU B CA 1
ATOM 1839 C C . LEU B 1 97 ? 7.988 -11.992 1.008 1 98.88 97 LEU B C 1
ATOM 1841 O O . LEU B 1 97 ? 8.562 -13.016 1.391 1 98.88 97 LEU B O 1
ATOM 1845 N N . SER B 1 98 ? 7.301 -11.25 1.768 1 98.88 98 SER B N 1
ATOM 1846 C CA . SER B 1 98 ? 6.879 -11.602 3.121 1 98.88 98 SER B CA 1
ATOM 1847 C C . SER B 1 98 ? 5.395 -11.312 3.328 1 98.88 98 SER B C 1
ATOM 1849 O O . SER B 1 98 ? 4.84 -10.406 2.705 1 98.88 98 SER B O 1
ATOM 1851 N N . PHE B 1 99 ? 4.812 -12.094 4.16 1 98.88 99 PHE B N 1
ATOM 1852 C CA . PHE B 1 99 ? 3.404 -11.93 4.508 1 98.88 99 PHE B CA 1
ATOM 1853 C C . PHE B 1 99 ? 3.221 -11.883 6.02 1 98.88 99 PHE B C 1
ATOM 1855 O O . PHE B 1 99 ? 3.986 -12.5 6.762 1 98.88 99 PHE B O 1
ATOM 1862 N N . SER B 1 100 ? 2.223 -11.148 6.395 1 98.62 100 SER B N 1
ATOM 1863 C CA . SER B 1 100 ? 1.952 -11.086 7.824 1 98.62 100 SER B CA 1
ATOM 1864 C C . SER B 1 100 ? 0.46 -11.227 8.109 1 98.62 100 SER B C 1
ATOM 1866 O O . SER B 1 100 ? -0.372 -10.922 7.258 1 98.62 100 SER B O 1
ATOM 1868 N N . THR B 1 101 ? 0.138 -11.789 9.211 1 98.38 101 THR B N 1
ATOM 1869 C CA . THR B 1 101 ? -1.173 -11.742 9.852 1 98.38 101 THR B CA 1
ATOM 1870 C C . THR B 1 101 ? -1.107 -10.977 11.172 1 98.38 101 THR B C 1
ATOM 1872 O O . THR B 1 101 ? -0.059 -10.438 11.531 1 98.38 101 THR B O 1
ATOM 1875 N N . ASP B 1 102 ? -2.25 -10.891 11.805 1 96.69 102 ASP B N 1
ATOM 1876 C CA . ASP B 1 102 ? -2.27 -10.227 13.109 1 96.69 102 ASP B CA 1
ATOM 1877 C C . ASP B 1 102 ? -1.594 -11.094 14.172 1 96.69 102 ASP B C 1
ATOM 1879 O O . ASP B 1 102 ? -1.464 -10.68 15.32 1 96.69 102 ASP B O 1
ATOM 1883 N N . VAL B 1 103 ? -1.071 -12.258 13.773 1 97.44 103 VAL B N 1
ATOM 1884 C CA . VAL B 1 103 ? -0.492 -13.211 14.711 1 97.44 103 VAL B CA 1
ATOM 1885 C C . VAL B 1 103 ? 0.924 -13.578 14.273 1 97.44 103 VAL B C 1
ATOM 1887 O O . VAL B 1 103 ? 1.854 -13.57 15.086 1 97.44 103 VAL B O 1
ATOM 1890 N N . ASN B 1 104 ? 1.13 -13.812 13 1 97.75 104 ASN B N 1
ATOM 1891 C CA . ASN B 1 104 ? 2.375 -14.391 12.508 1 97.75 104 ASN B CA 1
ATOM 1892 C C . ASN B 1 104 ? 2.971 -13.562 11.375 1 97.75 104 ASN B C 1
ATOM 1894 O O . ASN B 1 104 ? 2.262 -12.781 10.734 1 97.75 104 ASN B O 1
ATOM 1898 N N . LYS B 1 105 ? 4.277 -13.734 11.219 1 98.19 105 LYS B N 1
ATOM 1899 C CA . LYS B 1 105 ? 5 -13.266 10.039 1 98.19 105 LYS B CA 1
ATOM 1900 C C . LYS B 1 105 ? 5.609 -14.438 9.266 1 98.19 105 LYS B C 1
ATOM 1902 O O . LYS B 1 105 ? 6.121 -15.383 9.867 1 98.19 105 LYS B O 1
ATOM 1907 N N . PHE B 1 106 ? 5.516 -14.383 8.008 1 98.69 106 PHE B N 1
ATOM 1908 C CA . PHE B 1 106 ? 6.027 -15.43 7.129 1 98.69 106 PHE B CA 1
ATOM 1909 C C . PHE B 1 106 ? 7.035 -14.859 6.141 1 98.69 106 PHE B C 1
ATOM 1911 O O . PHE B 1 106 ? 6.746 -13.898 5.434 1 98.69 106 PHE B O 1
ATOM 1918 N N . GLY B 1 107 ? 8.227 -15.586 6.004 1 98.44 107 GLY B N 1
ATOM 1919 C CA . GLY B 1 107 ? 9.273 -15.125 5.117 1 98.44 107 GLY B CA 1
ATOM 1920 C C . GLY B 1 107 ? 10.43 -14.461 5.852 1 98.44 107 GLY B C 1
ATOM 1921 O O . GLY B 1 107 ? 10.594 -14.664 7.059 1 98.44 107 GLY B O 1
ATOM 1922 N N . PRO B 1 108 ? 11.125 -13.758 5.168 1 98.56 108 PRO B N 1
ATOM 1923 C CA . PRO B 1 108 ? 11.094 -13.5 3.727 1 98.56 108 PRO B CA 1
ATOM 1924 C C . PRO B 1 108 ? 11.391 -14.742 2.896 1 98.56 108 PRO B C 1
ATOM 1926 O O . PRO B 1 108 ? 12.227 -15.562 3.287 1 98.56 108 PRO B O 1
ATOM 1929 N N . PHE B 1 109 ? 10.602 -14.93 1.908 1 98.88 109 PHE B N 1
ATOM 1930 C CA . PHE B 1 109 ? 10.922 -15.836 0.81 1 98.88 109 PHE B CA 1
ATOM 1931 C C . PHE B 1 109 ? 11.727 -15.117 -0.269 1 98.88 109 PHE B C 1
ATOM 1933 O O . PHE B 1 109 ? 11.438 -13.969 -0.598 1 98.88 109 PHE B O 1
ATOM 1940 N N . GLY B 1 110 ? 12.719 -15.82 -0.883 1 98.81 110 GLY B N 1
ATOM 1941 C CA . GLY B 1 110 ? 13.625 -15.141 -1.787 1 98.81 110 GLY B CA 1
ATOM 1942 C C . GLY B 1 110 ? 14.727 -14.383 -1.065 1 98.81 110 GLY B C 1
ATOM 1943 O O . GLY B 1 110 ? 14.898 -14.531 0.146 1 98.81 110 GLY B O 1
ATOM 1944 N N . ARG B 1 111 ? 15.539 -13.656 -1.773 1 98.25 111 ARG B N 1
ATOM 1945 C CA . ARG B 1 111 ? 16.594 -12.828 -1.203 1 98.25 111 ARG B CA 1
ATOM 1946 C C . ARG B 1 111 ? 16.234 -11.352 -1.271 1 98.25 111 ARG B C 1
ATOM 1948 O O . ARG B 1 111 ? 15.938 -10.828 -2.346 1 98.25 111 ARG B O 1
ATOM 1955 N N . GLU B 1 112 ? 16.219 -10.688 -0.111 1 97.38 112 GLU B N 1
ATOM 1956 C CA . GLU B 1 112 ? 15.898 -9.266 -0.07 1 97.38 112 GLU B CA 1
ATOM 1957 C C . GLU B 1 112 ? 16.969 -8.445 -0.801 1 97.38 112 GLU B C 1
ATOM 1959 O O . GLU B 1 112 ? 18.078 -8.281 -0.303 1 97.38 112 GLU B O 1
ATOM 1964 N N . ASN B 1 113 ? 16.594 -8 -1.895 1 96.06 113 ASN B N 1
ATOM 1965 C CA . ASN B 1 113 ? 17.453 -7.207 -2.766 1 96.06 113 ASN B CA 1
ATOM 1966 C C . ASN B 1 113 ? 16.641 -6.293 -3.674 1 96.06 113 ASN B C 1
ATOM 1968 O O . ASN B 1 113 ? 15.641 -6.715 -4.254 1 96.06 113 ASN B O 1
ATOM 1972 N N . GLY B 1 114 ? 17.078 -5.02 -3.754 1 95.94 114 GLY B N 1
ATOM 1973 C CA . GLY B 1 114 ? 16.406 -4.082 -4.641 1 95.94 114 GLY B CA 1
ATOM 1974 C C . GLY B 1 114 ? 15.492 -3.117 -3.904 1 95.94 114 GLY B C 1
ATOM 1975 O O . GLY B 1 114 ? 15.773 -2.725 -2.771 1 95.94 114 GLY B O 1
ATOM 1976 N N . THR B 1 115 ? 14.461 -2.643 -4.578 1 94.88 115 THR B N 1
ATOM 1977 C CA . THR B 1 115 ? 13.562 -1.615 -4.055 1 94.88 115 THR B CA 1
ATOM 1978 C C . THR B 1 115 ? 12.484 -2.236 -3.18 1 94.88 115 THR B C 1
ATOM 1980 O O . THR B 1 115 ? 11.789 -3.162 -3.607 1 94.88 115 THR B O 1
ATOM 1983 N N . HIS B 1 116 ? 12.344 -1.689 -1.989 1 96.69 116 HIS B N 1
ATOM 1984 C CA . HIS B 1 116 ? 11.406 -2.221 -1.009 1 96.69 116 HIS B CA 1
ATOM 1985 C C . HIS B 1 116 ? 10 -1.673 -1.239 1 96.69 116 HIS B C 1
ATOM 1987 O O . HIS B 1 116 ? 9.844 -0.533 -1.681 1 96.69 116 HIS B O 1
ATOM 1993 N N . PHE B 1 117 ? 9.047 -2.543 -0.974 1 97.44 117 PHE B N 1
ATOM 1994 C CA . PHE B 1 117 ? 7.664 -2.102 -0.839 1 97.44 117 PHE B CA 1
ATOM 1995 C C . PHE B 1 117 ? 6.988 -2.793 0.34 1 97.44 117 PHE B C 1
ATOM 1997 O O . PHE B 1 117 ? 7.445 -3.846 0.794 1 97.44 117 PHE B O 1
ATOM 2004 N N . SER B 1 118 ? 5.941 -2.18 0.861 1 98 118 SER B N 1
ATOM 2005 C CA . SER B 1 118 ? 5.141 -2.785 1.919 1 98 118 SER B CA 1
ATOM 2006 C C . SER B 1 118 ? 3.705 -2.266 1.892 1 98 118 SER B C 1
ATOM 2008 O O . SER B 1 118 ? 3.467 -1.105 1.552 1 98 118 SER B O 1
ATOM 2010 N N . LEU B 1 119 ? 2.846 -3.148 2.24 1 98.38 119 LEU B N 1
ATOM 2011 C CA . LEU B 1 119 ? 1.425 -2.82 2.289 1 98.38 119 LEU B CA 1
ATOM 2012 C C . LEU B 1 119 ? 0.767 -3.432 3.521 1 98.38 119 LEU B C 1
ATOM 2014 O O . LEU B 1 119 ? 0.203 -4.527 3.449 1 98.38 119 LEU B O 1
ATOM 2018 N N . PRO B 1 120 ? 0.872 -2.785 4.645 1 98 120 PRO B N 1
ATOM 2019 C CA . PRO B 1 120 ? 0.035 -3.172 5.785 1 98 120 PRO B CA 1
ATOM 2020 C C . PRO B 1 120 ? -1.4 -2.668 5.66 1 98 120 PRO B C 1
ATOM 2022 O O . PRO B 1 120 ? -1.623 -1.511 5.289 1 98 120 PRO B O 1
ATOM 2025 N N . ILE B 1 121 ? -2.33 -3.496 5.953 1 97.88 121 ILE B N 1
ATOM 2026 C CA . ILE B 1 121 ? -3.732 -3.1 5.965 1 97.88 121 ILE B CA 1
ATOM 2027 C C . ILE B 1 121 ? -4.211 -2.938 7.406 1 97.88 121 ILE B C 1
ATOM 2029 O O . ILE B 1 121 ? -4.156 -3.883 8.195 1 97.88 121 ILE B O 1
ATOM 2033 N N . SER B 1 122 ? -4.645 -1.76 7.742 1 97 122 SER B N 1
ATOM 2034 C CA . SER B 1 122 ? -5.156 -1.498 9.086 1 97 122 SER B CA 1
ATOM 2035 C C . SER B 1 122 ? -6.645 -1.824 9.18 1 97 122 SER B C 1
ATOM 2037 O O . SER B 1 122 ? -7.105 -2.352 10.195 1 97 122 SER B O 1
ATOM 2039 N N . LYS B 1 123 ? -7.398 -1.413 8.219 1 97.12 123 LYS B N 1
ATOM 2040 C CA . LYS B 1 123 ? -8.82 -1.743 8.094 1 97.12 123 LYS B CA 1
ATOM 2041 C C . LYS B 1 123 ? -9.172 -2.137 6.664 1 97.12 123 LYS B C 1
ATOM 2043 O O . LYS B 1 123 ? -8.781 -1.453 5.711 1 97.12 123 LYS B O 1
ATOM 2048 N N . GLY B 1 124 ? -9.906 -3.111 6.418 1 96.62 124 GLY B N 1
ATOM 2049 C CA . GLY B 1 124 ? -10.141 -3.787 5.152 1 96.62 124 GLY B CA 1
ATOM 2050 C C . GLY B 1 124 ? -9.547 -5.18 5.102 1 96.62 124 GLY B C 1
ATOM 2051 O O . GLY B 1 124 ? -9.062 -5.691 6.109 1 96.62 124 GLY B O 1
ATOM 2052 N N . SER B 1 125 ? -9.656 -5.836 3.986 1 96.38 125 SER B N 1
ATOM 2053 C CA . SER B 1 125 ? -9.109 -7.184 3.893 1 96.38 125 SER B CA 1
ATOM 2054 C C . SER B 1 125 ? -8.539 -7.453 2.502 1 96.38 125 SER B C 1
ATOM 2056 O O . SER B 1 125 ? -8.961 -6.828 1.525 1 96.38 125 SER B O 1
ATOM 2058 N N . PHE B 1 126 ? -7.539 -8.336 2.486 1 98.06 126 PHE B N 1
ATOM 2059 C CA . PHE B 1 126 ? -7.031 -8.805 1.205 1 98.06 126 PHE B CA 1
ATOM 2060 C C . PHE B 1 126 ? -8.109 -9.562 0.44 1 98.06 126 PHE B C 1
ATOM 2062 O O . PHE B 1 126 ? -8.68 -10.531 0.95 1 98.06 126 PHE B O 1
ATOM 2069 N N . ALA B 1 127 ? -8.391 -9.188 -0.75 1 97.62 127 ALA B N 1
ATOM 2070 C CA . ALA B 1 127 ? -9.422 -9.812 -1.574 1 97.62 127 ALA B CA 1
ATOM 2071 C C . ALA B 1 127 ? -8.797 -10.578 -2.74 1 97.62 127 ALA B C 1
ATOM 2073 O O . ALA B 1 127 ? -9.516 -11.141 -3.574 1 97.62 127 ALA B O 1
ATOM 2074 N N . GLY B 1 128 ? -7.512 -10.562 -2.861 1 98.38 128 GLY B N 1
ATOM 2075 C CA . GLY B 1 128 ? -6.793 -11.25 -3.926 1 98.38 128 GLY B CA 1
ATOM 2076 C C . GLY B 1 128 ? -5.508 -10.555 -4.324 1 98.38 128 GLY B C 1
ATOM 2077 O O . GLY B 1 128 ? -5.082 -9.602 -3.67 1 98.38 128 GLY B O 1
ATOM 2078 N N . PHE B 1 129 ? -4.891 -11.047 -5.328 1 98.88 129 PHE B N 1
ATOM 2079 C CA . PHE B 1 129 ? -3.625 -10.555 -5.855 1 98.88 129 PHE B CA 1
ATOM 2080 C C . PHE B 1 129 ? -3.637 -10.547 -7.379 1 98.88 129 PHE B C 1
ATOM 2082 O O . PHE B 1 129 ? -4.438 -11.242 -8 1 98.88 129 PHE B O 1
ATOM 2089 N N . TYR B 1 130 ? -2.793 -9.75 -7.879 1 98.69 130 TYR B N 1
ATOM 2090 C CA . TYR B 1 130 ? -2.607 -9.719 -9.328 1 98.69 130 TYR B CA 1
ATOM 2091 C C . TYR B 1 130 ? -1.17 -9.359 -9.68 1 98.69 130 TYR B C 1
ATOM 2093 O O . TYR B 1 130 ? -0.375 -9.008 -8.805 1 98.69 130 TYR B O 1
ATOM 2101 N N . GLY B 1 131 ? -0.831 -9.531 -10.969 1 98.62 131 GLY B N 1
ATOM 2102 C CA . GLY B 1 131 ? 0.535 -9.195 -11.344 1 98.62 131 GLY B CA 1
ATOM 2103 C C . GLY B 1 131 ? 0.906 -9.664 -12.734 1 98.62 131 GLY B C 1
ATOM 2104 O O . GLY B 1 131 ? 0.067 -9.672 -13.641 1 98.62 131 GLY B O 1
ATOM 2105 N N . ARG B 1 132 ? 2.195 -9.828 -12.883 1 98.81 132 ARG B N 1
ATOM 2106 C CA . ARG B 1 132 ? 2.777 -10.336 -14.125 1 98.81 132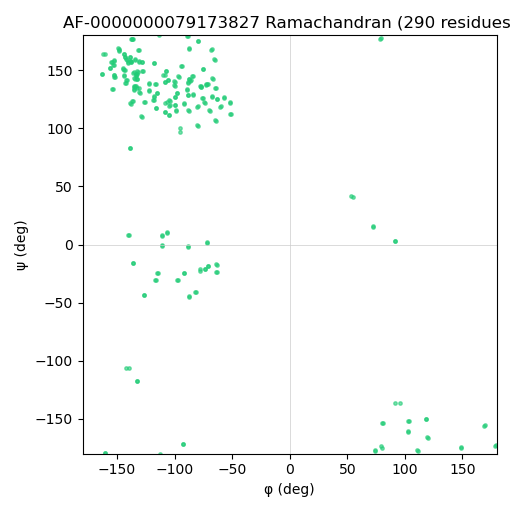 ARG B CA 1
ATOM 2107 C C . ARG B 1 132 ? 3.828 -11.398 -13.844 1 98.81 132 ARG B C 1
ATOM 2109 O O . ARG B 1 132 ? 4.566 -11.312 -12.859 1 98.81 132 ARG B O 1
ATOM 2116 N N . SER B 1 133 ? 3.826 -12.359 -14.703 1 98.62 133 SER B N 1
ATOM 2117 C CA . SER B 1 133 ? 4.812 -13.406 -14.484 1 98.62 133 SER B CA 1
ATOM 2118 C C . SER B 1 133 ? 5.195 -14.086 -15.797 1 98.62 133 SER B C 1
ATOM 2120 O O . SER B 1 133 ? 4.461 -14 -16.781 1 98.62 133 SER B O 1
ATOM 2122 N N . GLY B 1 134 ? 6.34 -14.641 -15.867 1 97.75 134 GLY B N 1
ATOM 2123 C CA . GLY B 1 134 ? 6.895 -15.578 -16.828 1 97.75 134 GLY B CA 1
ATOM 2124 C C . GLY B 1 134 ? 7.598 -16.75 -16.188 1 97.75 134 GLY B C 1
ATOM 2125 O O . GLY B 1 134 ? 6.984 -17.5 -15.414 1 97.75 134 GLY B O 1
ATOM 2126 N N . ASP B 1 135 ? 8.906 -16.859 -16.438 1 97.69 135 ASP B N 1
ATOM 2127 C CA . ASP B 1 135 ? 9.688 -17.859 -15.711 1 97.69 135 ASP B CA 1
ATOM 2128 C C . ASP B 1 135 ? 9.867 -17.453 -14.242 1 97.69 135 ASP B C 1
ATOM 2130 O O . ASP B 1 135 ? 10.18 -18.297 -13.398 1 97.69 135 ASP B O 1
ATOM 2134 N N . TYR B 1 136 ? 9.648 -16.172 -14.023 1 98.5 136 TYR B N 1
ATOM 2135 C CA . TYR B 1 136 ? 9.719 -15.578 -12.695 1 98.5 136 TYR B CA 1
ATOM 2136 C C . TYR B 1 136 ? 8.492 -14.719 -12.422 1 98.5 136 TYR B C 1
ATOM 2138 O O . TYR B 1 136 ? 7.684 -14.469 -13.32 1 98.5 136 TYR B O 1
ATOM 2146 N N . LEU B 1 137 ? 8.305 -14.344 -11.242 1 98.81 137 LEU B N 1
ATOM 2147 C CA . LEU B 1 137 ? 7.312 -13.328 -10.906 1 98.81 137 LEU B CA 1
ATOM 2148 C C . LEU B 1 137 ? 7.848 -11.93 -11.18 1 98.81 137 LEU B C 1
ATOM 2150 O O . LEU B 1 137 ? 8.859 -11.523 -10.609 1 98.81 137 LEU B O 1
ATOM 2154 N N . HIS B 1 138 ? 7.191 -11.219 -12.055 1 98.81 138 HIS B N 1
ATOM 2155 C CA . HIS B 1 138 ? 7.719 -9.93 -12.5 1 98.81 138 HIS B CA 1
ATOM 2156 C C . HIS B 1 138 ? 7.07 -8.781 -11.734 1 98.81 138 HIS B C 1
ATOM 2158 O O . HIS B 1 138 ? 7.68 -7.719 -11.57 1 98.81 138 HIS B O 1
ATOM 2164 N N . ALA B 1 139 ? 5.809 -8.969 -11.32 1 98.88 139 ALA B N 1
ATOM 2165 C CA . ALA B 1 139 ? 5.086 -7.914 -10.617 1 98.88 139 ALA B CA 1
ATOM 2166 C C . ALA B 1 139 ? 3.975 -8.492 -9.75 1 98.88 139 ALA B C 1
ATOM 2168 O O . ALA B 1 139 ? 3.422 -9.555 -10.062 1 98.88 139 ALA B O 1
ATOM 2169 N N . ILE B 1 140 ? 3.648 -7.797 -8.695 1 98.88 140 ILE B N 1
ATOM 2170 C CA . ILE B 1 140 ? 2.561 -8.234 -7.824 1 98.88 140 ILE B CA 1
ATOM 2171 C C . ILE B 1 140 ? 1.788 -7.023 -7.312 1 98.88 140 ILE B C 1
ATOM 2173 O O . ILE B 1 140 ? 2.381 -5.984 -7.004 1 98.88 140 ILE B O 1
ATOM 2177 N N . GLY B 1 141 ? 0.504 -7.074 -7.242 1 98.75 141 GLY B N 1
ATOM 2178 C CA . GLY B 1 141 ? -0.438 -6.113 -6.691 1 98.75 141 GLY B CA 1
ATOM 2179 C C . GLY B 1 141 ? -1.542 -6.758 -5.875 1 98.75 141 GLY B C 1
ATOM 2180 O O . GLY B 1 141 ? -1.575 -7.98 -5.723 1 98.75 141 GLY B O 1
ATOM 2181 N N . VAL B 1 142 ? -2.379 -5.98 -5.297 1 98.75 142 VAL B N 1
ATOM 2182 C CA . VAL B 1 142 ? -3.326 -6.496 -4.309 1 98.75 142 VAL B CA 1
ATOM 2183 C C . VAL B 1 142 ? -4.719 -5.938 -4.594 1 98.75 142 VAL B C 1
ATOM 2185 O O . VAL B 1 142 ? -4.871 -4.75 -4.895 1 98.75 142 VAL B O 1
ATOM 2188 N N . TYR B 1 143 ? -5.703 -6.754 -4.52 1 98.56 143 TYR B N 1
ATOM 2189 C CA . TYR B 1 143 ? -7.094 -6.336 -4.387 1 98.56 143 TYR B CA 1
ATOM 2190 C C . TYR B 1 143 ? -7.473 -6.172 -2.922 1 98.56 143 TYR B C 1
ATOM 2192 O O . TYR B 1 143 ? -7.238 -7.066 -2.107 1 98.56 143 TYR B O 1
ATOM 2200 N N . ILE B 1 144 ? -8.039 -5.035 -2.584 1 98.25 144 ILE B N 1
ATOM 2201 C CA . ILE B 1 144 ? -8.406 -4.762 -1.201 1 98.25 144 ILE B CA 1
ATOM 2202 C C . ILE B 1 144 ? -9.922 -4.562 -1.102 1 98.25 144 ILE B C 1
ATOM 2204 O O . ILE B 1 144 ? -10.5 -3.775 -1.855 1 98.25 144 ILE B O 1
ATOM 2208 N N . LYS B 1 145 ? -10.523 -5.23 -0.279 1 96.38 145 LYS B N 1
ATOM 2209 C CA . LYS B 1 145 ? -11.922 -5.035 0.067 1 96.38 145 LYS B CA 1
ATOM 2210 C C . LYS B 1 145 ? -12.07 -4.082 1.25 1 96.38 145 LYS B C 1
ATOM 2212 O O . LYS B 1 145 ? -11.523 -4.332 2.326 1 96.38 145 LYS B O 1
ATOM 2217 N N . PRO B 1 146 ? -12.828 -2.959 1.013 1 95.06 146 PRO B N 1
ATOM 2218 C CA . PRO B 1 146 ? -13 -2.025 2.129 1 95.06 146 PRO B CA 1
ATOM 2219 C C . PRO B 1 146 ? -13.797 -2.627 3.283 1 95.06 146 PRO B C 1
ATOM 2221 O O . PRO B 1 146 ? -14.445 -3.668 3.117 1 95.06 146 PRO B O 1
ATOM 2224 N N . ALA B 1 147 ? -13.641 -2.027 4.488 1 86.44 147 ALA B N 1
ATOM 2225 C CA . ALA B 1 147 ? -14.375 -2.5 5.66 1 86.44 147 ALA B CA 1
ATOM 2226 C C . ALA B 1 147 ? -15.82 -2.02 5.629 1 86.44 147 ALA B C 1
ATOM 2228 O O . ALA B 1 147 ? -16.109 -0.938 5.117 1 86.44 147 ALA B O 1
#

Solvent-accessible surface area (backbone atoms only — not comparable to full-atom values): 14234 Å² total; per-residue (Å²): 128,82,79,51,40,24,30,32,37,61,50,60,36,91,76,53,57,44,80,51,73,45,73,44,55,52,43,65,35,34,39,37,36,17,24,52,71,32,31,12,20,38,30,40,28,14,33,28,95,86,65,50,74,47,73,55,65,77,45,33,28,86,48,58,49,80,46,74,48,78,48,53,74,90,77,38,48,69,34,32,43,35,34,14,30,28,75,55,96,94,34,56,21,30,12,19,40,30,39,27,35,84,75,49,76,44,70,71,42,31,36,86,41,68,51,54,36,47,48,42,46,67,38,44,40,61,33,33,38,33,35,17,21,42,69,33,23,13,20,44,24,37,31,34,30,45,81,128,84,79,52,40,24,30,34,38,61,50,60,36,91,74,54,57,46,82,50,72,44,73,44,55,53,42,66,34,35,39,37,36,18,24,51,69,31,31,12,20,39,32,42,28,13,31,28,96,85,66,50,74,47,73,56,66,77,45,33,30,85,47,58,48,82,46,73,47,77,48,53,74,91,77,36,47,68,36,31,42,34,34,14,29,28,75,55,95,92,33,57,21,30,12,19,40,30,39,27,35,85,75,50,77,44,70,71,42,31,36,86,41,68,53,53,36,47,47,41,46,67,39,45,40,62,33,31,38,32,35,18,22,41,68,34,23,13,20,44,25,37,30,32,31,45,81

InterPro domains:
  IPR001229 Jacalin-like lectin domain [PF01419] (8-143)
  IPR001229 Jacalin-like lectin domain [PS51752] (5-146)
  IPR001229 Jacalin-like lectin domain [SM00915] (17-146)
  IPR033734 Jacalin-like lectin domain, plant [cd09612] (17-145)
  IPR036404 Jacalin-like lectin domain superfamily [G3DSA:2.100.10.30] (1-146)
  IPR036404 Jacalin-like lectin domain superfamily [SSF51101] (6-146)

Nearest PDB structures (foldseek):
  6flw-assembly1_B  TM=9.238E-01  e=4.017E-13  Ananas comosus
  1zgr-assembly1_B  TM=8.967E-01  e=5.402E-13  Parkia platycephala
  4wog-assembly1_D  TM=9.234E-01  e=5.774E-12  Artocarpus
  5gvy-assembly1_B  TM=8.803E-01  e=6.066E-12  Oryza sativa Indica Group
  5xfh-assembly1_B  TM=8.754E-01  e=1.475E-11  Oryza sativa Japonica Group

Foldseek 3Di:
DPFDWDKDDKPFDDPDFDKDKDFAAAAWFKKKFFADQATAWIWTWHAHPVRDIDIDDIFGADHHDIDMDGHDPVPKAWFKKKFAWDDDPNAIATQWMWTDIPVDIGDRGHHGDHHMDMDGHPFWHWRIKIAGYYSGHGIIITITGGD/DPFDWDKDDKPFDDPDFDKDKDFAAAAWFKKKFFADQATAWIWTWHAHPVGDIDTDDIFGADHHDIDMDGHDPVPKAWFKKKFAWDDDPNAIATQWMWTDIPVDIGDGGHHGDHHMDMDGHPFWHWRIKMAGYYSGGGIIITITGGD

Organism: NCBI:txid347529